Protein AF-A0A7C1I565-F1 (afdb_monomer_lite)

Radius of gyration: 30.83 Å; chains: 1; bounding box: 63×44×96 Å

Structure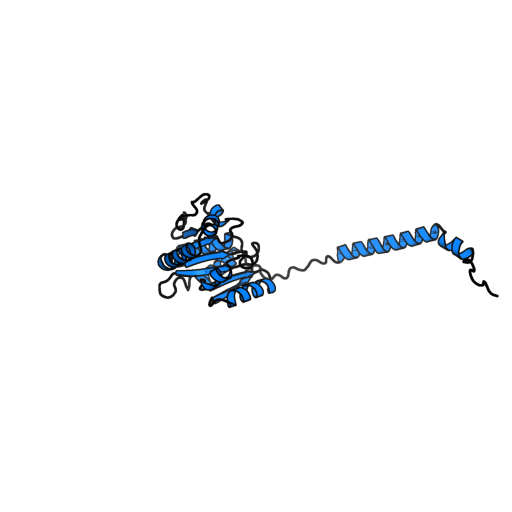 (mmCIF, N/CA/C/O backbone):
data_AF-A0A7C1I565-F1
#
_entry.id   AF-A0A7C1I565-F1
#
loop_
_atom_site.group_PDB
_atom_site.id
_atom_site.type_symbol
_atom_site.label_atom_id
_atom_site.label_alt_id
_atom_site.label_comp_id
_atom_site.label_asym_id
_atom_site.label_entity_id
_atom_site.label_seq_id
_atom_site.pdbx_PDB_ins_code
_atom_site.Cartn_x
_atom_site.Cartn_y
_atom_site.Cartn_z
_atom_site.occupancy
_atom_site.B_iso_or_equiv
_atom_site.auth_seq_id
_atom_site.auth_comp_id
_atom_site.auth_asym_id
_atom_site.auth_atom_id
_atom_site.pdbx_PDB_model_num
ATOM 1 N N . MET A 1 1 ? 41.979 27.233 -78.074 1.00 33.56 1 MET A N 1
ATOM 2 C CA . MET A 1 1 ? 42.779 26.702 -76.951 1.00 33.56 1 MET A CA 1
ATOM 3 C C . MET A 1 1 ? 41.909 25.757 -76.134 1.00 33.56 1 MET A C 1
ATOM 5 O O . MET A 1 1 ? 40.917 26.195 -75.577 1.00 33.56 1 MET A O 1
ATOM 9 N N . ASN A 1 2 ? 42.302 24.482 -76.153 1.00 34.72 2 ASN A N 1
ATOM 10 C CA . ASN A 1 2 ? 42.113 23.414 -75.162 1.00 34.72 2 ASN A CA 1
ATOM 11 C C . ASN A 1 2 ? 40.690 23.018 -74.724 1.00 34.72 2 ASN A C 1
ATOM 13 O O . ASN A 1 2 ? 40.220 23.422 -73.668 1.00 34.72 2 ASN A O 1
ATOM 17 N N . ALA A 1 3 ? 40.100 22.073 -75.461 1.00 38.59 3 ALA A N 1
ATOM 18 C CA . ALA A 1 3 ? 39.264 21.028 -74.875 1.00 38.59 3 ALA A CA 1
ATOM 19 C C . ALA A 1 3 ? 40.102 19.743 -74.846 1.00 38.59 3 ALA A C 1
ATOM 21 O O . ALA A 1 3 ? 40.386 19.160 -75.890 1.00 38.59 3 ALA A O 1
ATOM 22 N N . ALA A 1 4 ? 40.563 19.343 -73.664 1.00 47.06 4 ALA A N 1
ATOM 23 C CA . ALA A 1 4 ? 41.275 18.089 -73.470 1.00 47.06 4 ALA A CA 1
ATOM 24 C C . ALA A 1 4 ? 40.737 17.387 -72.221 1.00 47.06 4 ALA A C 1
ATOM 26 O O . ALA A 1 4 ? 40.516 18.028 -71.197 1.00 47.06 4 ALA A O 1
ATOM 27 N N . PHE A 1 5 ? 40.612 16.065 -72.350 1.00 46.41 5 PHE A N 1
ATOM 28 C CA . PHE A 1 5 ? 40.347 15.056 -71.319 1.00 46.41 5 PHE A CA 1
ATOM 29 C C . PHE A 1 5 ? 38.885 14.754 -70.963 1.00 46.41 5 PHE A C 1
ATOM 31 O O . PHE A 1 5 ? 38.438 14.932 -69.838 1.00 46.41 5 PHE A O 1
ATOM 38 N N . ALA A 1 6 ? 38.200 14.106 -71.906 1.00 47.31 6 ALA A N 1
ATOM 39 C CA . ALA A 1 6 ? 37.310 12.991 -71.585 1.00 47.31 6 ALA A CA 1
ATOM 40 C C . ALA A 1 6 ? 37.819 11.753 -72.343 1.00 47.31 6 ALA A C 1
ATOM 42 O O . ALA A 1 6 ? 37.318 11.405 -73.409 1.00 47.31 6 ALA A O 1
ATOM 43 N N . GLN A 1 7 ? 38.898 11.141 -71.845 1.00 51.19 7 GLN A N 1
ATOM 44 C CA . GLN A 1 7 ? 39.304 9.821 -72.324 1.00 51.19 7 GLN A CA 1
ATOM 45 C C . GLN A 1 7 ? 38.337 8.803 -71.716 1.00 51.19 7 GLN A C 1
ATOM 47 O O . GLN A 1 7 ? 38.300 8.624 -70.500 1.00 51.19 7 GLN A O 1
ATOM 52 N N . GLY A 1 8 ? 37.504 8.206 -72.571 1.00 60.78 8 GLY A N 1
ATOM 53 C CA . GLY A 1 8 ? 36.620 7.108 -72.203 1.00 60.78 8 GLY A CA 1
ATOM 54 C C . GLY A 1 8 ? 37.418 5.949 -71.610 1.00 60.78 8 GLY A C 1
ATOM 55 O O . GLY A 1 8 ? 38.549 5.686 -72.021 1.00 60.78 8 GLY A O 1
ATOM 56 N N . LEU A 1 9 ? 36.832 5.288 -70.611 1.00 61.97 9 LEU A N 1
ATOM 57 C CA . LEU A 1 9 ? 37.422 4.113 -69.978 1.00 61.97 9 LEU A CA 1
ATOM 58 C C . LEU A 1 9 ? 37.798 3.069 -71.049 1.00 61.97 9 LEU A C 1
ATOM 60 O O . LEU A 1 9 ? 37.021 2.864 -71.985 1.00 61.97 9 LEU A O 1
ATOM 64 N N . PRO A 1 10 ? 38.960 2.403 -70.925 1.00 69.56 10 PRO A N 1
ATOM 65 C CA . PRO A 1 10 ? 39.395 1.395 -71.886 1.00 69.56 10 PRO A CA 1
ATOM 66 C C . PRO A 1 10 ? 38.345 0.293 -72.078 1.00 69.56 10 PRO A C 1
ATOM 68 O O . PRO A 1 10 ? 37.733 -0.150 -71.108 1.00 69.56 10 PRO A O 1
ATOM 71 N N . GLU A 1 11 ? 38.168 -0.211 -73.302 1.00 60.81 11 GLU A N 1
ATOM 72 C CA . GLU A 1 11 ? 37.148 -1.229 -73.614 1.00 60.81 11 GLU A CA 1
ATOM 73 C C . GLU A 1 11 ? 37.272 -2.508 -72.767 1.00 60.81 11 GLU A C 1
ATOM 75 O O . GLU A 1 11 ? 36.262 -3.119 -72.409 1.00 60.81 11 GLU A O 1
ATOM 80 N N . TRP A 1 12 ? 38.492 -2.865 -72.348 1.00 64.69 12 TRP A N 1
ATOM 81 C CA . TRP A 1 12 ? 38.730 -3.986 -71.433 1.00 64.69 12 TRP A CA 1
ATOM 82 C C . TRP A 1 12 ? 38.080 -3.782 -70.055 1.00 64.69 12 TRP A C 1
ATOM 84 O O . TRP A 1 12 ? 37.690 -4.753 -69.412 1.00 64.69 12 TRP A O 1
ATOM 94 N N . PHE A 1 13 ? 37.918 -2.532 -69.611 1.00 65.44 13 PHE A N 1
ATOM 95 C CA . PHE A 1 13 ? 37.302 -2.187 -68.332 1.00 65.44 13 PHE A CA 1
ATOM 96 C C . PHE A 1 13 ? 35.781 -2.387 -68.371 1.00 65.44 13 PHE A C 1
ATOM 98 O O . PHE A 1 13 ? 35.203 -2.933 -67.433 1.00 65.44 13 PHE A O 1
ATOM 105 N N . ASN A 1 14 ? 35.136 -2.034 -69.489 1.00 61.34 14 ASN A N 1
ATOM 106 C CA . ASN A 1 14 ? 33.716 -2.321 -69.707 1.00 61.34 14 ASN A CA 1
ATOM 107 C C . ASN A 1 14 ? 33.463 -3.832 -69.834 1.00 61.34 14 ASN A C 1
ATOM 109 O O . ASN A 1 14 ? 32.531 -4.346 -69.222 1.00 61.34 14 ASN A O 1
ATOM 113 N N . ALA A 1 15 ? 34.320 -4.566 -70.550 1.00 62.66 15 ALA A N 1
ATOM 114 C CA . ALA A 1 15 ? 34.206 -6.023 -70.658 1.00 62.66 15 ALA A CA 1
ATOM 115 C C . ALA A 1 15 ? 34.342 -6.732 -69.296 1.00 62.66 15 ALA A C 1
ATOM 117 O O . ALA A 1 15 ? 33.676 -7.736 -69.048 1.00 62.66 15 ALA A O 1
ATOM 118 N N . LEU A 1 16 ? 35.165 -6.187 -68.394 1.00 61.47 16 LEU A N 1
ATOM 119 C CA . LEU A 1 16 ? 35.286 -6.676 -67.025 1.00 61.47 16 LEU A CA 1
ATOM 120 C C . LEU A 1 16 ? 34.011 -6.363 -66.218 1.00 61.47 16 LEU A C 1
ATOM 122 O O . LEU A 1 16 ? 33.397 -7.267 -65.662 1.00 61.47 16 LEU A O 1
ATOM 126 N N . MET A 1 17 ? 33.554 -5.107 -66.218 1.00 62.25 17 MET A N 1
ATOM 127 C CA . MET A 1 17 ? 32.389 -4.659 -65.439 1.00 62.25 17 MET A CA 1
ATOM 128 C C . MET A 1 17 ? 31.069 -5.322 -65.856 1.00 62.25 17 MET A C 1
ATOM 130 O O . MET A 1 17 ? 30.218 -5.532 -65.000 1.00 62.25 17 MET A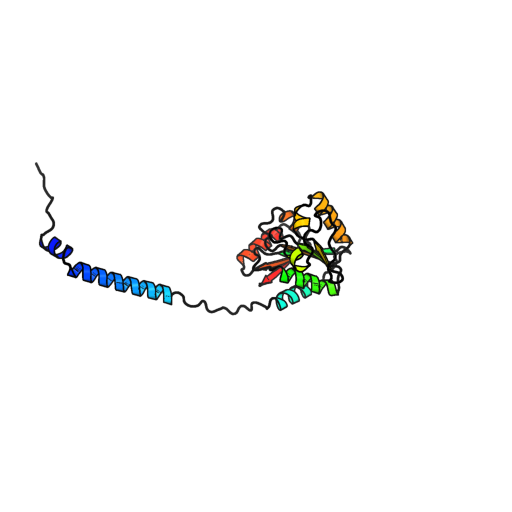 O 1
ATOM 134 N N . TYR A 1 18 ? 30.908 -5.693 -67.131 1.00 62.25 18 TYR A N 1
ATOM 135 C CA . TYR A 1 18 ? 29.709 -6.372 -67.643 1.00 62.25 18 TYR A CA 1
ATOM 136 C C . TYR A 1 18 ? 29.854 -7.897 -67.753 1.00 62.25 18 TYR A C 1
ATOM 138 O O . TYR A 1 18 ? 28.985 -8.558 -68.322 1.00 62.25 18 TYR A O 1
ATOM 146 N N . SER A 1 19 ? 30.923 -8.482 -67.201 1.00 69.06 19 SER A N 1
ATOM 147 C CA . SER A 1 19 ? 31.099 -9.933 -67.201 1.00 69.06 19 SER A CA 1
ATOM 148 C C . SER A 1 19 ? 30.087 -10.600 -66.257 1.00 69.06 19 SER A C 1
ATOM 150 O O . SER A 1 19 ? 30.117 -10.345 -65.047 1.00 69.06 19 SER A O 1
ATOM 152 N N . PRO A 1 20 ? 29.227 -11.515 -66.750 1.00 67.25 20 PRO A N 1
ATOM 153 C CA . PRO A 1 20 ? 28.281 -12.256 -65.910 1.00 67.25 20 PRO A CA 1
ATOM 154 C C . PRO A 1 20 ? 28.967 -13.014 -64.764 1.00 67.25 20 PRO A C 1
ATOM 156 O O . PRO A 1 20 ? 28.391 -13.189 -63.692 1.00 67.25 20 PRO A O 1
ATOM 159 N N . TRP A 1 21 ? 30.227 -13.410 -64.966 1.00 67.94 21 TRP A N 1
ATOM 160 C CA . TRP A 1 21 ? 31.050 -14.098 -63.974 1.00 67.94 21 TRP A CA 1
ATOM 161 C C . TRP A 1 21 ? 31.452 -13.201 -62.802 1.00 67.94 21 TRP A C 1
ATOM 163 O O . TRP A 1 21 ? 31.534 -13.683 -61.674 1.00 67.94 21 TRP A O 1
ATOM 173 N N . LEU A 1 22 ? 31.648 -11.900 -63.035 1.00 68.25 22 LEU A N 1
ATOM 174 C CA . LEU A 1 22 ? 31.951 -10.941 -61.972 1.00 68.25 22 LEU A CA 1
ATOM 175 C C . LEU A 1 22 ? 30.729 -10.669 -61.098 1.00 68.25 22 LEU A C 1
ATOM 177 O O . LEU A 1 22 ? 30.852 -10.649 -59.876 1.00 68.25 22 LEU A O 1
ATOM 181 N N . TYR A 1 23 ? 29.542 -10.562 -61.698 1.00 69.56 23 TYR A N 1
ATOM 182 C CA . TYR A 1 23 ? 28.296 -10.458 -60.938 1.00 69.56 23 TYR A CA 1
ATOM 183 C C . TYR A 1 23 ? 27.973 -11.743 -60.173 1.00 69.56 23 TYR A C 1
ATOM 185 O O . TYR A 1 23 ? 27.567 -11.665 -59.016 1.00 69.56 23 TYR A O 1
ATOM 193 N N . ALA A 1 24 ? 28.210 -12.920 -60.762 1.00 70.75 24 ALA A N 1
ATOM 194 C CA . ALA A 1 24 ? 28.042 -14.198 -60.072 1.00 70.75 24 ALA A CA 1
ATOM 195 C C . ALA A 1 24 ? 29.013 -14.344 -58.886 1.00 70.75 24 ALA A C 1
ATOM 197 O O . ALA A 1 24 ? 28.604 -14.755 -57.799 1.00 70.75 24 ALA A O 1
ATOM 198 N N . ALA A 1 25 ? 30.277 -13.946 -59.059 1.00 72.62 25 ALA A N 1
ATOM 199 C CA . ALA A 1 25 ? 31.268 -13.944 -57.986 1.00 72.62 25 ALA A CA 1
ATOM 200 C C . ALA A 1 25 ? 30.917 -12.931 -56.884 1.00 72.62 25 ALA A C 1
ATOM 202 O O . ALA A 1 25 ? 30.945 -13.276 -55.703 1.00 72.62 25 ALA A O 1
ATOM 203 N N . ALA A 1 26 ? 30.520 -11.708 -57.246 1.00 73.69 26 ALA A N 1
ATOM 204 C CA . ALA A 1 26 ? 30.115 -10.677 -56.291 1.00 73.69 26 ALA A CA 1
ATOM 205 C C . ALA A 1 26 ? 28.848 -11.073 -55.513 1.00 73.69 26 ALA A C 1
ATOM 207 O O . ALA A 1 26 ? 28.799 -10.905 -54.294 1.00 73.69 26 ALA A O 1
ATOM 208 N N . ALA A 1 27 ? 27.855 -11.663 -56.186 1.00 73.56 27 ALA A N 1
ATOM 209 C CA . ALA A 1 27 ? 26.653 -12.195 -55.549 1.00 73.56 27 ALA A CA 1
ATOM 210 C C . ALA A 1 27 ? 26.978 -13.368 -54.610 1.00 73.56 27 ALA A C 1
ATOM 212 O O . ALA A 1 27 ? 26.439 -13.435 -53.506 1.00 73.56 27 ALA A O 1
ATOM 213 N N . GLY A 1 28 ? 27.901 -14.251 -55.005 1.00 76.62 28 GLY A N 1
ATOM 214 C CA . GLY A 1 28 ? 28.388 -15.346 -54.166 1.00 76.62 28 GLY A CA 1
ATOM 215 C C . GLY A 1 28 ? 29.086 -14.851 -52.898 1.00 76.62 28 GLY A C 1
ATOM 216 O O . GLY A 1 28 ? 28.761 -15.301 -51.800 1.00 76.62 28 GLY A O 1
ATOM 217 N N . VAL A 1 29 ? 29.987 -13.870 -53.019 1.00 79.38 29 VAL A N 1
ATOM 218 C CA . VAL A 1 29 ? 30.668 -13.252 -51.867 1.00 79.38 29 VAL A CA 1
ATOM 219 C C . VAL A 1 29 ? 29.662 -12.556 -50.950 1.00 79.38 29 VAL A C 1
ATOM 221 O O . VAL A 1 29 ? 29.714 -12.742 -49.734 1.00 79.38 29 VAL A O 1
ATOM 224 N N . PHE A 1 30 ? 28.708 -11.810 -51.513 1.00 77.38 30 PHE A N 1
ATOM 225 C CA . PHE A 1 30 ? 27.658 -11.158 -50.732 1.00 77.38 30 PHE A CA 1
ATOM 226 C C . PHE A 1 30 ? 26.805 -12.175 -49.967 1.00 77.38 30 PHE A C 1
ATOM 228 O O . PHE A 1 30 ? 26.546 -11.985 -48.781 1.00 77.38 30 PHE A O 1
ATOM 235 N N . PHE A 1 31 ? 26.426 -13.287 -50.604 1.00 79.31 31 PHE A N 1
ATOM 236 C CA . PHE A 1 31 ? 25.648 -14.346 -49.965 1.00 79.31 31 PHE A CA 1
ATOM 237 C C . PHE A 1 31 ? 26.413 -15.002 -48.809 1.00 79.31 31 PHE A C 1
ATOM 239 O O . PHE A 1 31 ? 25.850 -15.190 -47.733 1.00 79.31 31 PHE A O 1
ATOM 246 N N . VAL A 1 32 ? 27.710 -15.277 -48.978 1.00 83.00 32 VAL A N 1
ATOM 247 C CA . VAL A 1 32 ? 28.552 -15.838 -47.908 1.00 83.00 32 VAL A CA 1
ATOM 248 C C . VAL A 1 32 ? 28.685 -14.862 -46.739 1.00 83.00 32 VAL A C 1
ATOM 250 O O . VAL A 1 32 ? 28.502 -15.263 -45.591 1.00 83.00 32 VAL A O 1
ATOM 253 N N . VAL A 1 33 ? 28.936 -13.575 -46.996 1.00 81.38 33 VAL A N 1
ATOM 254 C CA . VAL A 1 33 ? 29.023 -12.554 -45.936 1.00 81.38 33 VAL A CA 1
ATOM 255 C C . VAL A 1 33 ? 27.679 -12.382 -45.226 1.00 81.38 33 VAL A C 1
ATOM 257 O O . VAL A 1 33 ? 27.645 -12.285 -44.000 1.00 81.38 33 VAL A O 1
ATOM 260 N N . PHE A 1 34 ? 26.568 -12.405 -45.962 1.00 81.19 34 PHE A N 1
ATOM 261 C CA . PHE A 1 34 ? 25.223 -12.292 -45.405 1.00 81.19 34 PHE A CA 1
ATOM 262 C C . PHE A 1 34 ? 24.857 -13.498 -44.528 1.00 81.19 34 PHE A C 1
ATOM 264 O O . PHE A 1 34 ? 24.376 -13.321 -43.409 1.00 81.19 34 PHE A O 1
ATOM 271 N N . VAL A 1 35 ? 25.152 -14.722 -44.979 1.00 83.50 35 VAL A N 1
ATOM 272 C CA . VAL A 1 35 ? 24.929 -15.953 -44.202 1.00 83.50 35 VAL A CA 1
ATOM 273 C C . VAL A 1 35 ? 25.838 -16.002 -42.973 1.00 83.50 35 VAL A C 1
ATOM 275 O O . VAL A 1 35 ? 25.362 -16.314 -41.883 1.00 83.50 35 VAL A O 1
ATOM 278 N N . CYS A 1 36 ? 27.113 -15.624 -43.095 1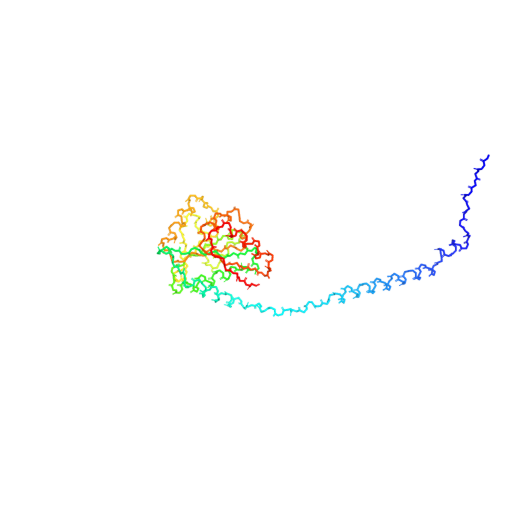.00 80.56 36 CYS A N 1
ATOM 279 C CA . CYS A 1 36 ? 28.030 -15.525 -41.957 1.00 80.56 36 CYS A CA 1
ATOM 280 C C . CYS A 1 36 ? 27.602 -14.435 -40.962 1.00 80.56 36 CYS A C 1
ATOM 282 O O . CYS A 1 36 ? 27.689 -14.646 -39.755 1.00 80.56 36 CYS A O 1
ATOM 284 N N . GLY A 1 37 ? 27.087 -13.299 -41.440 1.00 79.94 37 GLY A N 1
ATOM 285 C CA . GLY A 1 37 ? 26.532 -12.231 -40.606 1.00 79.94 37 GLY A CA 1
ATOM 286 C C . GLY A 1 37 ? 25.268 -12.666 -39.861 1.00 79.94 37 GLY A C 1
ATOM 287 O O . GLY A 1 37 ? 25.142 -12.422 -38.662 1.00 79.94 37 GLY A O 1
ATOM 288 N N . LEU A 1 38 ? 24.362 -13.387 -40.529 1.00 79.31 38 LEU A N 1
ATOM 289 C CA . LEU A 1 38 ? 23.183 -13.988 -39.900 1.00 79.31 38 LEU A CA 1
ATOM 290 C C . LEU A 1 38 ? 23.566 -15.063 -38.880 1.00 79.31 38 LEU A C 1
ATOM 292 O O . LEU A 1 38 ? 23.026 -15.074 -37.775 1.00 79.31 38 LEU A O 1
ATOM 296 N N . ALA A 1 39 ? 24.531 -15.925 -39.201 1.00 77.06 39 ALA A N 1
ATOM 297 C CA . ALA A 1 39 ? 25.063 -16.907 -38.265 1.00 77.06 39 ALA A CA 1
ATOM 298 C C . ALA A 1 39 ? 25.715 -16.222 -37.053 1.00 77.06 39 ALA A C 1
ATOM 300 O O . ALA A 1 39 ? 25.464 -16.624 -35.921 1.00 77.06 39 ALA A O 1
ATOM 301 N N . ALA A 1 40 ? 26.466 -15.136 -37.251 1.00 73.06 40 ALA A N 1
ATOM 302 C CA . ALA A 1 40 ? 27.046 -14.345 -36.168 1.00 73.06 40 ALA A CA 1
ATOM 303 C C . ALA A 1 40 ? 25.981 -13.626 -35.319 1.00 73.06 40 ALA A C 1
ATOM 305 O O . ALA A 1 40 ? 26.143 -13.536 -34.106 1.00 73.06 40 ALA A O 1
ATOM 306 N N . LEU A 1 41 ? 24.864 -13.177 -35.901 1.00 71.12 41 LEU A N 1
ATOM 307 C CA . LEU A 1 41 ? 23.723 -12.620 -35.159 1.00 71.12 41 LEU A CA 1
ATOM 308 C C . LEU A 1 41 ? 22.963 -13.694 -34.363 1.00 71.12 41 LEU A C 1
ATOM 310 O O . LEU A 1 41 ? 22.509 -13.436 -33.246 1.00 71.12 41 LEU A O 1
ATOM 314 N N . LEU A 1 42 ? 22.856 -14.910 -34.902 1.00 66.44 42 LEU A N 1
ATOM 315 C CA . LEU A 1 42 ? 22.219 -16.047 -34.235 1.00 66.44 42 LEU A CA 1
ATOM 316 C C . LEU A 1 42 ? 23.106 -16.646 -33.130 1.00 66.44 42 LEU A C 1
ATOM 318 O O . LEU A 1 42 ? 22.594 -16.993 -32.069 1.00 66.44 42 LEU A O 1
ATOM 322 N N . VAL A 1 43 ? 24.426 -16.696 -33.324 1.00 64.69 43 VAL A N 1
ATOM 323 C CA . VAL A 1 43 ? 25.413 -17.164 -32.329 1.00 64.69 43 VAL A CA 1
ATOM 324 C C . VAL A 1 43 ? 25.755 -16.064 -31.310 1.00 64.69 43 VAL A C 1
ATOM 326 O O . VAL A 1 43 ? 26.019 -16.353 -30.143 1.00 64.69 43 VAL A O 1
ATOM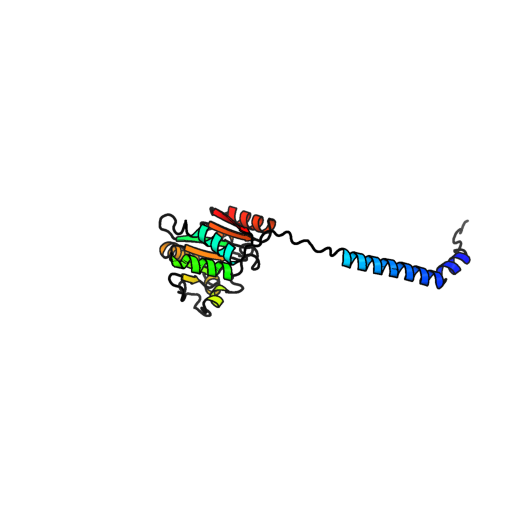 329 N N . GLY A 1 44 ? 25.675 -14.792 -31.711 1.00 51.94 44 GLY A N 1
ATOM 330 C CA . GLY A 1 44 ? 25.817 -13.602 -30.864 1.00 51.94 44 GLY A CA 1
ATOM 331 C C . GLY A 1 44 ? 24.679 -13.428 -29.857 1.00 51.94 44 GLY A C 1
ATOM 332 O O . GLY A 1 44 ? 24.851 -12.754 -28.841 1.00 51.94 44 GLY A O 1
ATOM 333 N N . ARG A 1 45 ? 23.564 -14.151 -30.033 1.00 50.50 45 ARG A N 1
ATOM 334 C CA . ARG A 1 45 ? 22.639 -14.494 -28.943 1.00 50.50 45 ARG A CA 1
ATOM 335 C C . ARG A 1 45 ? 23.261 -15.564 -28.041 1.00 50.50 45 ARG A C 1
ATOM 337 O O . ARG A 1 45 ? 22.657 -16.599 -27.760 1.00 50.50 45 ARG A O 1
ATOM 344 N N . LYS A 1 46 ? 24.469 -15.301 -27.530 1.00 44.44 46 LYS A N 1
ATOM 345 C CA . LYS A 1 46 ? 24.972 -16.005 -26.356 1.00 44.44 46 LYS A CA 1
ATOM 346 C C . LYS A 1 46 ? 23.936 -15.800 -25.264 1.00 44.44 46 LYS A C 1
ATOM 348 O O . LYS A 1 46 ? 23.648 -14.668 -24.871 1.00 44.44 46 LYS A O 1
ATOM 353 N N . LYS A 1 47 ? 23.349 -16.915 -24.825 1.00 49.72 47 LYS A N 1
ATOM 354 C CA . LYS A 1 47 ? 22.555 -17.012 -23.605 1.00 49.72 47 LYS A CA 1
ATOM 355 C C . LYS A 1 47 ? 23.261 -16.167 -22.553 1.00 49.72 47 LYS A C 1
ATOM 357 O O . LYS A 1 47 ? 24.379 -16.497 -22.162 1.00 49.72 47 LYS A O 1
ATOM 362 N N . LYS A 1 48 ? 22.621 -15.076 -22.121 1.00 42.19 48 LYS A N 1
ATOM 363 C CA . LYS A 1 48 ? 22.941 -14.494 -20.824 1.00 42.19 48 LYS A CA 1
ATOM 364 C C . LYS A 1 48 ? 22.799 -15.655 -19.855 1.00 42.19 48 LYS A C 1
ATOM 366 O O . LYS A 1 48 ? 21.694 -16.157 -19.654 1.00 42.19 48 LYS A O 1
ATOM 371 N N . THR A 1 49 ? 23.926 -16.147 -19.362 1.00 40.22 49 THR A N 1
ATOM 372 C CA . THR A 1 49 ? 23.971 -17.007 -18.193 1.00 40.22 49 THR A CA 1
ATOM 373 C C . THR A 1 49 ? 23.076 -16.326 -17.167 1.00 40.22 49 THR A C 1
ATOM 375 O O . THR A 1 49 ? 23.284 -15.133 -16.910 1.00 40.22 49 THR A O 1
ATOM 378 N N . PRO A 1 50 ? 22.034 -16.990 -16.645 1.00 36.59 50 PRO A N 1
ATOM 379 C CA . PRO A 1 50 ? 21.301 -16.409 -15.547 1.00 36.59 50 PRO A CA 1
ATOM 380 C C . PRO A 1 50 ? 22.319 -16.320 -14.418 1.00 36.59 50 PRO A C 1
ATOM 382 O O . PRO A 1 50 ? 22.752 -17.330 -13.865 1.00 36.59 50 PRO A O 1
ATOM 385 N N . VAL A 1 51 ? 22.766 -15.100 -14.123 1.00 36.31 51 VAL A N 1
ATOM 386 C CA . VAL A 1 51 ? 23.284 -14.802 -12.800 1.00 36.31 51 VAL A CA 1
ATOM 387 C C . VAL A 1 51 ? 22.125 -15.174 -11.895 1.00 36.31 51 VAL A C 1
ATOM 389 O O . VAL A 1 51 ? 21.097 -14.499 -11.896 1.00 36.31 51 VAL A O 1
ATOM 392 N N . SER A 1 52 ? 22.259 -16.307 -11.214 1.00 38.12 52 SER A N 1
ATOM 393 C CA . SER A 1 52 ? 21.408 -16.698 -10.102 1.00 38.12 52 SER A CA 1
ATOM 394 C C . SER A 1 52 ? 21.643 -15.694 -8.972 1.00 38.12 52 SER A C 1
ATOM 396 O O . SER A 1 52 ? 22.256 -16.001 -7.956 1.00 38.12 52 SER A O 1
ATOM 398 N N . ALA A 1 53 ? 21.198 -14.455 -9.172 1.00 39.72 53 ALA A N 1
ATOM 399 C CA . ALA A 1 53 ? 20.713 -13.641 -8.086 1.00 39.72 53 ALA A CA 1
ATOM 400 C C . ALA A 1 53 ? 19.414 -14.325 -7.680 1.00 39.72 53 ALA A C 1
ATOM 402 O O . ALA A 1 53 ? 18.513 -14.459 -8.506 1.00 39.72 53 ALA A O 1
ATOM 403 N N . SER A 1 54 ? 19.369 -14.853 -6.462 1.00 38.91 54 SER A N 1
ATOM 404 C CA . SER A 1 54 ? 18.177 -15.461 -5.892 1.00 38.91 54 SER A CA 1
ATOM 405 C C . SER A 1 54 ? 17.012 -14.474 -6.008 1.00 38.91 54 SER A C 1
ATOM 407 O O . SER A 1 54 ? 16.881 -13.562 -5.192 1.00 38.91 54 SER A O 1
ATOM 409 N N . ALA A 1 55 ? 16.191 -14.626 -7.045 1.00 47.22 55 ALA A N 1
ATOM 410 C CA . ALA A 1 55 ? 14.841 -14.105 -7.042 1.00 47.22 55 ALA A CA 1
ATOM 411 C C . ALA A 1 55 ? 14.144 -14.895 -5.934 1.00 47.22 55 ALA A C 1
ATOM 413 O O . ALA A 1 55 ? 13.803 -16.062 -6.131 1.00 47.22 55 ALA A O 1
ATOM 414 N N . GLY A 1 56 ? 14.079 -14.316 -4.732 1.00 55.59 56 GLY A N 1
ATOM 415 C CA . GLY A 1 56 ? 13.319 -14.902 -3.637 1.00 55.59 56 GLY A CA 1
ATOM 416 C C . GLY A 1 56 ? 11.916 -15.208 -4.146 1.00 55.59 56 GLY A C 1
ATOM 417 O O . GLY A 1 56 ? 11.360 -14.455 -4.952 1.00 55.59 56 GLY A O 1
ATOM 418 N N . SER A 1 57 ? 11.346 -16.336 -3.733 1.00 68.31 57 SER A N 1
ATOM 419 C CA . SER A 1 57 ? 9.956 -16.627 -4.066 1.00 68.31 57 SER A CA 1
ATOM 420 C C . SER A 1 57 ? 9.089 -15.451 -3.607 1.00 68.31 57 SER A C 1
ATOM 422 O O . SER A 1 57 ? 9.374 -14.822 -2.588 1.00 68.31 57 SER A O 1
ATOM 424 N N . LYS A 1 58 ? 7.987 -15.146 -4.304 1.00 70.19 58 LYS A N 1
ATOM 425 C CA . LYS A 1 58 ? 7.042 -14.103 -3.848 1.00 70.19 58 LYS A CA 1
ATOM 426 C C . LYS A 1 58 ? 6.592 -14.331 -2.396 1.00 70.19 58 LYS A C 1
ATOM 428 O O . LYS A 1 58 ? 6.280 -13.373 -1.695 1.00 70.19 58 LYS A O 1
ATOM 433 N N . ALA A 1 59 ? 6.577 -15.587 -1.942 1.00 73.00 59 ALA A N 1
ATOM 434 C CA . ALA A 1 59 ? 6.305 -15.951 -0.555 1.00 73.00 59 ALA A CA 1
ATOM 435 C C . ALA A 1 59 ? 7.383 -15.451 0.426 1.00 73.00 59 ALA A C 1
ATOM 437 O O . ALA A 1 59 ? 7.035 -15.008 1.524 1.00 73.00 59 ALA A O 1
ATOM 438 N N . ASP A 1 60 ? 8.653 -15.473 0.016 1.00 79.88 60 ASP A N 1
ATOM 439 C CA . ASP A 1 60 ? 9.796 -15.001 0.804 1.00 79.88 60 ASP A CA 1
ATOM 440 C C . ASP A 1 60 ? 9.734 -13.480 0.952 1.00 79.88 60 ASP A C 1
ATOM 442 O O . ASP A 1 60 ? 9.807 -12.969 2.066 1.00 79.88 60 ASP A O 1
ATOM 446 N N . VAL A 1 61 ? 9.451 -12.767 -0.147 1.00 83.94 61 VAL A N 1
ATOM 447 C CA . VAL A 1 61 ? 9.274 -11.304 -0.157 1.00 83.94 61 VAL A CA 1
ATOM 448 C C . VAL A 1 61 ? 8.138 -10.871 0.773 1.00 83.94 61 VAL A C 1
ATOM 450 O O . VAL A 1 61 ? 8.285 -9.934 1.555 1.00 83.94 61 VAL A O 1
ATOM 453 N N . VAL A 1 62 ? 6.995 -11.565 0.728 1.00 86.38 62 VAL A N 1
ATOM 454 C CA . VAL A 1 62 ? 5.869 -11.286 1.634 1.00 86.38 62 VAL A CA 1
ATOM 455 C C . VAL A 1 62 ? 6.271 -11.539 3.088 1.00 86.38 62 VAL A C 1
ATOM 457 O O . VAL A 1 62 ? 5.917 -10.745 3.957 1.00 86.38 62 VAL A O 1
ATOM 460 N N . SER A 1 63 ? 7.001 -12.622 3.369 1.00 85.69 63 SER A N 1
ATOM 461 C CA . SER A 1 63 ? 7.450 -12.948 4.726 1.00 85.69 63 SER A CA 1
ATOM 462 C C . SER A 1 63 ? 8.416 -11.905 5.275 1.00 85.69 63 SER A C 1
ATOM 464 O O . SER A 1 63 ? 8.222 -11.427 6.389 1.00 85.69 63 SER A O 1
ATOM 466 N N . GLU A 1 64 ? 9.418 -11.518 4.489 1.00 86.75 64 GLU A N 1
ATOM 467 C CA . GLU A 1 64 ? 10.398 -10.498 4.855 1.00 86.75 64 GLU A CA 1
ATOM 468 C C . GLU A 1 64 ? 9.718 -9.149 5.110 1.00 86.75 64 GLU A C 1
ATOM 470 O O . GLU A 1 64 ? 9.950 -8.512 6.139 1.00 86.75 64 GLU A O 1
ATOM 475 N N . CYS A 1 65 ? 8.795 -8.757 4.227 1.00 86.25 65 CYS A N 1
ATOM 476 C CA . CYS A 1 65 ? 8.005 -7.544 4.386 1.00 86.25 65 CYS A CA 1
ATOM 477 C C . CYS A 1 65 ? 7.171 -7.591 5.677 1.00 86.25 65 CYS A C 1
ATOM 479 O O . CYS A 1 65 ? 7.220 -6.661 6.473 1.00 86.25 65 CYS A O 1
ATOM 481 N N . CYS A 1 66 ? 6.476 -8.697 5.961 1.00 86.31 66 CYS A N 1
ATOM 482 C CA . CYS A 1 66 ? 5.716 -8.833 7.206 1.00 86.31 66 CYS A CA 1
ATOM 483 C C . CYS A 1 66 ? 6.616 -8.727 8.442 1.00 86.31 66 CYS A C 1
ATOM 485 O O . CYS A 1 66 ? 6.288 -7.983 9.357 1.00 86.31 66 CYS A O 1
ATOM 487 N N . THR A 1 67 ? 7.768 -9.401 8.468 1.00 86.12 67 THR A N 1
ATOM 488 C CA . THR A 1 67 ? 8.709 -9.323 9.598 1.00 86.12 67 THR A CA 1
ATOM 489 C C . THR A 1 67 ? 9.186 -7.892 9.845 1.00 86.12 67 THR A C 1
ATOM 491 O O . THR A 1 67 ? 9.242 -7.453 10.993 1.00 86.12 67 THR A O 1
ATOM 494 N N . LEU A 1 68 ? 9.480 -7.139 8.780 1.00 84.94 68 LEU A N 1
ATOM 495 C CA . LEU A 1 68 ? 9.876 -5.734 8.888 1.00 84.94 68 LEU A CA 1
ATOM 496 C C . LEU A 1 68 ? 8.754 -4.841 9.430 1.00 84.94 68 LEU A C 1
ATOM 498 O O . LEU A 1 68 ? 9.025 -3.922 10.203 1.00 84.94 68 LEU A O 1
ATOM 502 N N . LEU A 1 69 ? 7.508 -5.090 9.020 1.00 86.06 69 LEU A N 1
ATOM 503 C CA . LEU A 1 69 ? 6.375 -4.215 9.325 1.00 86.06 69 LEU A CA 1
ATOM 504 C C . LEU A 1 69 ? 5.693 -4.551 10.665 1.00 86.06 69 LEU A C 1
ATOM 506 O O . LEU A 1 69 ? 5.279 -3.634 11.376 1.00 86.06 69 LEU A O 1
ATOM 510 N N . SER A 1 70 ? 5.632 -5.827 11.061 1.00 79.56 70 SER A N 1
ATOM 511 C CA . SER A 1 70 ? 4.971 -6.286 12.298 1.00 79.56 70 SER A CA 1
ATOM 512 C C . SER A 1 70 ? 5.592 -5.705 13.567 1.00 79.56 70 SER A C 1
ATOM 514 O O . SER A 1 70 ? 4.888 -5.418 14.531 1.00 79.56 70 SER A O 1
ATOM 516 N N . GLY A 1 71 ? 6.909 -5.477 13.580 1.00 74.19 71 GLY A N 1
ATOM 517 C CA . GLY A 1 71 ? 7.598 -4.904 14.741 1.00 74.19 71 GLY A CA 1
ATOM 518 C C . GLY A 1 71 ? 7.240 -3.443 15.028 1.00 74.19 71 GLY A C 1
ATOM 519 O O . GLY A 1 71 ? 7.771 -2.864 15.974 1.00 74.19 71 GLY A O 1
ATOM 520 N N . GLN A 1 72 ? 6.411 -2.809 14.190 1.00 67.69 72 GLN A N 1
ATOM 521 C CA . GLN A 1 72 ? 6.224 -1.365 14.217 1.00 67.69 72 GLN A CA 1
ATOM 522 C C . GLN A 1 72 ? 4.788 -0.909 13.916 1.00 67.69 72 GLN A C 1
ATOM 524 O O . GLN A 1 72 ? 4.602 0.141 13.305 1.00 67.69 72 GLN A O 1
ATOM 529 N N . ALA A 1 73 ? 3.786 -1.685 14.336 1.00 73.25 73 ALA A N 1
ATOM 530 C CA . ALA A 1 73 ? 2.391 -1.466 13.958 1.00 73.25 73 ALA A CA 1
ATOM 531 C C . ALA A 1 73 ? 1.861 -0.056 14.286 1.00 73.25 73 ALA A C 1
ATOM 533 O O . ALA A 1 73 ? 1.311 0.577 13.403 1.00 73.25 73 ALA A O 1
ATOM 534 N N . LYS A 1 74 ? 2.089 0.490 15.489 1.00 82.44 74 LYS A N 1
ATOM 535 C CA . LYS A 1 74 ? 1.666 1.856 15.865 1.00 82.44 74 LYS A CA 1
ATOM 536 C C . LYS A 1 74 ? 2.848 2.758 16.210 1.00 82.44 74 LYS A C 1
ATOM 538 O O . LYS A 1 74 ? 3.840 2.299 16.774 1.00 82.44 74 LYS A O 1
ATOM 543 N N . ILE A 1 75 ? 2.716 4.056 15.931 1.00 81.06 75 ILE A N 1
ATOM 544 C CA . ILE A 1 75 ? 3.659 5.105 16.348 1.00 81.06 75 ILE A CA 1
ATOM 545 C C . ILE A 1 75 ? 2.899 6.073 17.253 1.00 81.06 75 ILE A C 1
ATOM 547 O O . ILE A 1 75 ? 1.931 6.691 16.824 1.00 81.06 75 ILE A O 1
ATOM 551 N N . ASN A 1 76 ? 3.310 6.189 18.520 1.00 83.69 76 ASN A N 1
ATOM 552 C CA . ASN A 1 76 ? 2.668 7.067 19.510 1.00 83.69 76 ASN A CA 1
ATOM 553 C C . ASN A 1 76 ? 1.138 6.869 19.614 1.00 83.69 76 ASN A C 1
ATOM 555 O O . ASN A 1 76 ? 0.381 7.828 19.735 1.00 83.69 76 ASN A O 1
ATOM 559 N N . GLY A 1 77 ? 0.674 5.617 19.521 1.00 83.25 77 GLY A N 1
ATOM 560 C CA . GLY A 1 77 ? -0.749 5.262 19.586 1.00 83.25 77 GLY A CA 1
ATOM 561 C C . GLY A 1 77 ? -1.540 5.474 18.288 1.00 83.25 77 GLY A C 1
ATOM 562 O O . GLY A 1 77 ? -2.685 5.033 18.217 1.00 83.25 77 GLY A O 1
ATOM 563 N N . GLN A 1 78 ? -0.939 6.075 17.259 1.00 90.25 78 GLN A N 1
ATOM 564 C CA . GLN A 1 78 ? -1.547 6.254 15.940 1.00 90.25 78 GLN A CA 1
ATOM 565 C C . GLN A 1 78 ? -1.140 5.142 14.976 1.00 90.25 78 GLN A C 1
ATOM 567 O O . GLN A 1 78 ? -0.060 4.554 15.111 1.00 90.25 78 GLN A O 1
ATOM 572 N N . ALA A 1 79 ? -2.001 4.885 13.990 1.00 91.56 79 ALA A N 1
ATOM 573 C CA . ALA A 1 79 ? -1.714 3.930 12.936 1.00 91.56 79 ALA A CA 1
ATOM 574 C C . ALA A 1 79 ? -0.434 4.316 12.202 1.00 91.56 79 ALA A C 1
ATOM 576 O O . ALA A 1 79 ? -0.219 5.496 11.890 1.00 91.56 79 ALA A O 1
ATOM 577 N N . ARG A 1 80 ? 0.381 3.317 11.874 1.00 92.94 80 ARG A N 1
ATOM 578 C CA . ARG A 1 80 ? 1.519 3.522 10.991 1.00 92.94 80 ARG A CA 1
ATOM 579 C C . ARG A 1 80 ? 1.083 3.415 9.535 1.00 92.94 80 ARG A C 1
ATOM 581 O O . ARG A 1 80 ? 0.534 2.394 9.121 1.00 92.94 80 ARG A O 1
ATOM 588 N N . ILE A 1 81 ? 1.373 4.449 8.753 1.00 94.62 81 ILE A N 1
ATOM 589 C CA . ILE A 1 81 ? 1.132 4.481 7.309 1.00 94.62 81 ILE A CA 1
ATOM 590 C C . ILE A 1 81 ? 2.379 3.975 6.585 1.00 94.62 81 ILE A C 1
ATOM 592 O O . ILE A 1 81 ? 3.461 4.558 6.691 1.00 94.62 81 ILE A O 1
ATOM 596 N N . ILE A 1 82 ? 2.228 2.875 5.853 1.00 95.19 82 ILE A N 1
ATOM 597 C CA . ILE A 1 82 ? 3.297 2.198 5.126 1.00 95.19 82 ILE A CA 1
ATOM 598 C C . ILE A 1 82 ? 2.979 2.187 3.634 1.00 95.19 82 ILE A C 1
ATOM 600 O O . ILE A 1 82 ? 1.937 1.699 3.202 1.00 95.19 82 ILE A O 1
ATOM 604 N N . LEU A 1 83 ? 3.919 2.669 2.834 1.00 95.88 83 LEU A N 1
ATOM 605 C CA . LEU A 1 83 ? 3.812 2.711 1.384 1.00 95.88 83 LEU A CA 1
ATOM 606 C C . LEU A 1 83 ? 4.535 1.525 0.747 1.00 95.88 83 LEU A C 1
ATOM 608 O O . LEU A 1 83 ? 5.754 1.403 0.849 1.00 95.88 83 LEU A O 1
ATOM 612 N N . LEU A 1 84 ? 3.794 0.671 0.048 1.00 96.81 84 LEU A N 1
ATOM 613 C CA . LEU A 1 84 ? 4.347 -0.361 -0.823 1.00 96.81 84 LEU A CA 1
ATOM 614 C C . LEU A 1 84 ? 4.506 0.255 -2.217 1.00 96.81 84 LEU A C 1
ATOM 616 O O . LEU A 1 84 ? 3.522 0.484 -2.922 1.00 96.81 84 LEU A O 1
ATOM 620 N N . ALA A 1 85 ? 5.743 0.583 -2.586 1.00 95.94 85 ALA A N 1
ATOM 621 C CA . ALA A 1 85 ? 6.056 1.392 -3.759 1.00 95.94 85 ALA A CA 1
ATOM 622 C C . ALA A 1 85 ? 6.796 0.597 -4.833 1.00 95.94 85 ALA A C 1
ATOM 624 O O . ALA A 1 85 ? 7.787 -0.074 -4.548 1.00 95.94 85 ALA A O 1
ATOM 625 N N . ALA A 1 86 ? 6.393 0.778 -6.087 1.00 95.62 86 ALA A N 1
ATOM 626 C CA . ALA A 1 86 ? 7.186 0.393 -7.249 1.00 95.62 86 ALA A CA 1
ATOM 627 C C . ALA A 1 86 ? 7.032 1.396 -8.398 1.00 95.62 86 ALA A C 1
ATOM 629 O O . ALA A 1 86 ? 6.172 2.280 -8.378 1.00 95.62 86 ALA A O 1
ATOM 630 N N . GLY A 1 87 ? 7.886 1.248 -9.413 1.00 92.25 87 GLY A N 1
ATOM 631 C CA . GLY A 1 87 ? 7.765 1.950 -10.695 1.00 92.25 87 GLY A CA 1
ATOM 632 C C . GLY A 1 87 ? 6.986 1.144 -11.740 1.00 92.25 87 GLY A C 1
ATOM 633 O O . GLY A 1 87 ? 6.621 1.676 -12.795 1.00 92.25 87 GLY A O 1
ATOM 634 N N . SER A 1 88 ? 6.733 -0.142 -11.471 1.00 91.12 88 SER A N 1
ATOM 635 C CA . SER A 1 88 ? 5.990 -1.029 -12.355 1.00 91.12 88 SER A CA 1
ATOM 636 C C . SER A 1 88 ? 5.188 -2.105 -11.608 1.00 91.12 88 SER A C 1
ATOM 638 O O . SER A 1 88 ? 5.531 -2.524 -10.504 1.00 91.12 88 SER A O 1
ATOM 640 N N . LEU A 1 89 ? 4.159 -2.640 -12.277 1.00 91.06 89 LEU A N 1
ATOM 641 C CA . LEU A 1 89 ? 3.378 -3.788 -11.787 1.00 91.06 89 LEU A CA 1
ATOM 642 C C . LEU A 1 89 ? 4.183 -5.075 -11.687 1.00 91.06 89 LEU A C 1
ATOM 644 O O . LEU A 1 89 ? 3.761 -6.004 -11.002 1.00 91.06 89 LEU A O 1
ATOM 648 N N . ARG A 1 90 ? 5.275 -5.176 -12.452 1.00 91.12 90 ARG A N 1
ATOM 649 C CA . ARG A 1 90 ? 6.107 -6.375 -12.448 1.00 91.12 90 ARG A CA 1
ATOM 650 C C . ARG A 1 90 ? 6.795 -6.517 -11.095 1.00 91.12 90 ARG A C 1
ATOM 652 O O . ARG A 1 90 ? 6.846 -7.626 -10.576 1.00 91.12 90 ARG A O 1
ATOM 659 N N . ASP A 1 91 ? 7.252 -5.397 -10.546 1.00 91.25 91 ASP A N 1
ATOM 660 C CA . ASP A 1 91 ? 7.977 -5.347 -9.279 1.00 91.25 91 ASP A CA 1
ATOM 661 C C . ASP A 1 91 ? 7.018 -5.395 -8.076 1.00 91.25 91 ASP A C 1
ATOM 663 O O . ASP A 1 91 ? 7.322 -6.027 -7.068 1.00 91.25 91 ASP A O 1
ATOM 667 N N . LEU A 1 92 ? 5.821 -4.801 -8.199 1.00 94.12 92 LEU A N 1
ATOM 668 C CA . LEU A 1 92 ? 4.766 -4.862 -7.179 1.00 94.12 92 LEU A CA 1
ATOM 669 C C . LEU A 1 92 ? 3.426 -5.343 -7.767 1.00 94.12 92 LEU A C 1
ATOM 671 O O . LEU A 1 92 ? 2.540 -4.543 -8.085 1.00 94.12 92 LEU A O 1
ATOM 675 N N . PRO A 1 93 ? 3.232 -6.663 -7.920 1.00 93.12 93 PRO A N 1
ATOM 676 C CA . PRO A 1 93 ? 1.922 -7.208 -8.240 1.00 93.12 93 PRO A CA 1
ATOM 677 C C . PRO A 1 93 ? 0.994 -7.096 -7.022 1.00 93.12 93 PRO A C 1
ATOM 679 O O . PRO A 1 93 ? 1.426 -7.294 -5.887 1.00 93.12 93 PRO A O 1
ATOM 682 N N . VAL A 1 94 ? -0.306 -6.876 -7.257 1.00 94.44 94 VAL A N 1
ATOM 683 C CA . VAL A 1 94 ? -1.317 -6.698 -6.188 1.00 94.44 94 VAL A CA 1
ATOM 684 C C . VAL A 1 94 ? -1.318 -7.843 -5.167 1.00 94.44 94 VAL A C 1
ATOM 686 O O . VAL A 1 94 ? -1.564 -7.629 -3.984 1.00 94.44 94 VAL A O 1
ATOM 689 N N . THR A 1 95 ? -0.957 -9.055 -5.601 1.00 94.69 95 THR A N 1
ATOM 690 C CA . THR A 1 95 ? -0.847 -10.242 -4.747 1.00 94.69 95 THR A CA 1
ATOM 691 C C . THR A 1 95 ? 0.138 -10.057 -3.594 1.00 94.69 95 THR A C 1
ATOM 693 O O . THR A 1 95 ? -0.061 -10.642 -2.537 1.00 94.69 95 THR A O 1
ATOM 696 N N . VAL A 1 96 ? 1.211 -9.279 -3.780 1.00 94.62 96 VAL A N 1
ATOM 697 C CA . VAL A 1 96 ? 2.169 -8.988 -2.702 1.00 94.62 96 VAL A CA 1
ATOM 698 C C . VAL A 1 96 ? 1.496 -8.106 -1.655 1.00 94.62 96 VAL A C 1
ATOM 700 O O . VAL A 1 96 ? 1.449 -8.492 -0.492 1.00 94.62 96 VAL A O 1
ATOM 703 N N . SER A 1 97 ? 0.902 -6.986 -2.071 1.00 96.31 97 SER A N 1
ATOM 704 C CA . SER A 1 97 ? 0.218 -6.043 -1.177 1.00 96.31 97 SER A CA 1
ATOM 705 C C . SER A 1 97 ? -0.926 -6.697 -0.401 1.00 96.31 97 SER A C 1
ATOM 707 O O . SER A 1 97 ? -1.014 -6.534 0.814 1.00 96.31 97 SER A O 1
ATOM 709 N N . VAL A 1 98 ? -1.752 -7.506 -1.073 1.00 97.06 98 VAL A N 1
ATOM 710 C CA . VAL A 1 98 ? -2.843 -8.253 -0.428 1.00 97.06 98 VAL A CA 1
ATOM 711 C C . VAL A 1 98 ? -2.302 -9.266 0.575 1.00 97.06 98 VAL A C 1
ATOM 713 O O . VAL A 1 98 ? -2.752 -9.281 1.715 1.00 97.06 98 VAL A O 1
ATOM 716 N N . ASN A 1 99 ? -1.324 -10.094 0.199 1.00 96.81 99 ASN A N 1
ATOM 717 C CA . ASN A 1 99 ? -0.812 -11.119 1.111 1.00 96.81 99 ASN A CA 1
ATOM 718 C C . ASN A 1 99 ? -0.087 -10.518 2.322 1.00 96.81 99 ASN A C 1
ATOM 720 O O . ASN A 1 99 ? -0.178 -11.074 3.415 1.00 96.81 99 ASN A O 1
ATOM 724 N N . VAL A 1 100 ? 0.596 -9.381 2.153 1.00 96.00 100 VAL A N 1
ATOM 725 C CA . VAL A 1 100 ? 1.154 -8.616 3.276 1.00 96.00 100 VAL A CA 1
ATOM 726 C C . VAL A 1 100 ? 0.028 -8.126 4.190 1.00 96.00 100 VAL A C 1
ATOM 728 O O . VAL A 1 100 ? 0.086 -8.365 5.394 1.00 96.00 100 VAL A O 1
ATOM 731 N N . ALA A 1 101 ? -1.027 -7.521 3.634 1.00 97.19 101 ALA A N 1
ATOM 732 C CA . ALA A 1 101 ? -2.171 -7.037 4.408 1.00 97.19 101 ALA A CA 1
ATOM 733 C C . ALA A 1 101 ? -2.867 -8.160 5.194 1.00 97.19 101 ALA A C 1
ATOM 735 O O . ALA A 1 101 ? -3.100 -8.022 6.391 1.00 97.19 101 ALA A O 1
ATOM 736 N N . VAL A 1 102 ? -3.136 -9.297 4.546 1.00 97.06 102 VAL A N 1
ATOM 737 C CA . VAL A 1 102 ? -3.768 -10.473 5.164 1.00 97.06 102 VAL A CA 1
ATOM 738 C C . VAL A 1 102 ? -2.912 -11.036 6.299 1.00 97.06 102 VAL A C 1
ATOM 740 O O . VAL A 1 102 ? -3.436 -11.348 7.364 1.00 97.06 102 VAL A O 1
ATOM 743 N N . ARG A 1 103 ? -1.591 -11.146 6.113 1.00 95.38 103 ARG A N 1
ATOM 744 C CA . ARG A 1 103 ? -0.701 -11.657 7.167 1.00 95.38 103 ARG A CA 1
ATOM 745 C C . ARG A 1 103 ? -0.601 -10.710 8.358 1.00 95.38 103 ARG A C 1
ATOM 747 O O . ARG A 1 103 ? -0.602 -11.188 9.489 1.00 95.38 103 ARG A O 1
ATOM 754 N N . LEU A 1 104 ? -0.535 -9.400 8.123 1.00 95.06 104 LEU A N 1
ATOM 755 C CA . LEU A 1 104 ? -0.534 -8.401 9.195 1.00 95.06 104 LEU A CA 1
ATOM 756 C C . LEU A 1 104 ? -1.876 -8.379 9.945 1.00 95.06 104 LEU A C 1
ATOM 758 O O . LEU A 1 104 ? -1.889 -8.242 11.170 1.00 95.06 104 LEU A O 1
ATOM 762 N N . ALA A 1 105 ? -2.990 -8.613 9.245 1.00 96.50 105 ALA A N 1
ATOM 763 C CA . ALA A 1 105 ? -4.332 -8.644 9.825 1.00 96.50 105 ALA A CA 1
ATOM 764 C C . ALA A 1 105 ? -4.536 -9.752 10.879 1.00 96.50 105 ALA A C 1
ATOM 766 O O . ALA A 1 105 ? -5.418 -9.645 11.735 1.00 96.50 105 ALA A O 1
ATOM 767 N N . ASN A 1 106 ? -3.676 -10.778 10.897 1.00 94.00 106 ASN A N 1
ATOM 768 C CA . ASN A 1 106 ? -3.687 -11.802 11.947 1.00 94.00 106 ASN A CA 1
ATOM 769 C C . ASN A 1 106 ? -3.477 -11.218 13.355 1.00 94.00 106 ASN A C 1
ATOM 771 O O . ASN A 1 106 ? -4.024 -11.756 14.317 1.00 94.00 106 ASN A O 1
ATOM 775 N N . SER A 1 107 ? -2.727 -10.117 13.470 1.00 92.06 107 SER A N 1
ATOM 776 C CA . SER A 1 107 ? -2.359 -9.506 14.757 1.00 92.06 107 SER A CA 1
ATOM 777 C C . SER A 1 107 ? -2.734 -8.026 14.876 1.00 92.06 107 SER A C 1
ATOM 779 O O . SER A 1 107 ? -2.628 -7.467 15.966 1.00 92.06 107 SER A O 1
ATOM 781 N N . HIS A 1 108 ? -3.164 -7.381 13.787 1.00 95.00 108 HIS A N 1
ATOM 782 C CA . HIS A 1 108 ? -3.336 -5.928 13.712 1.00 95.00 108 HIS A CA 1
ATOM 783 C C . HIS A 1 108 ? -4.618 -5.533 12.974 1.00 95.00 108 HIS A C 1
ATOM 785 O O . HIS A 1 108 ? -4.992 -6.173 11.995 1.00 95.00 108 HIS A O 1
ATOM 791 N N . GLN A 1 109 ? -5.266 -4.439 13.383 1.00 96.44 109 GLN A N 1
ATOM 792 C CA . GLN A 1 109 ? -6.290 -3.780 12.564 1.00 96.44 109 GLN A CA 1
ATOM 793 C C . GLN A 1 109 ? -5.621 -3.125 11.354 1.00 96.44 109 GLN A C 1
ATOM 795 O O . GLN A 1 109 ? -4.852 -2.176 11.504 1.00 96.44 109 GLN A O 1
ATOM 800 N N . CYS A 1 110 ? -5.913 -3.622 10.157 1.00 97.44 110 CYS A N 1
ATOM 801 C CA . CYS A 1 110 ? -5.268 -3.217 8.917 1.00 97.44 110 CYS A CA 1
ATOM 802 C C . CYS A 1 110 ? -6.250 -2.552 7.950 1.00 97.44 110 CYS A C 1
ATOM 804 O O . CYS A 1 110 ? -7.371 -3.023 7.748 1.00 97.44 110 CYS A O 1
ATOM 806 N N . LEU A 1 111 ? -5.781 -1.495 7.292 1.00 97.69 111 LEU A N 1
ATOM 807 C CA . LEU A 1 111 ? -6.428 -0.888 6.137 1.00 97.69 111 LEU A CA 1
ATOM 808 C C . LEU A 1 111 ? -5.502 -0.991 4.926 1.00 97.69 111 LEU A C 1
ATOM 810 O O . LEU A 1 111 ? -4.387 -0.484 4.975 1.00 97.69 111 LEU A O 1
ATOM 814 N N . LEU A 1 112 ? -5.959 -1.594 3.831 1.00 97.94 112 LEU A N 1
ATOM 815 C CA . LEU A 1 112 ? -5.251 -1.584 2.549 1.00 97.94 112 LEU A CA 1
ATOM 816 C C . LEU A 1 112 ? -5.925 -0.605 1.580 1.00 97.94 112 LEU A C 1
ATOM 818 O O . LEU A 1 112 ? -7.038 -0.853 1.128 1.00 97.94 112 LEU A O 1
ATOM 822 N N . ILE A 1 113 ? -5.242 0.486 1.243 1.00 96.38 113 ILE A N 1
ATOM 823 C CA . ILE A 1 113 ? -5.692 1.486 0.269 1.00 96.38 113 ILE A CA 1
ATOM 824 C C . ILE A 1 113 ? -5.033 1.204 -1.079 1.00 96.38 113 ILE A C 1
ATOM 826 O O . ILE A 1 113 ? -3.803 1.141 -1.180 1.00 96.38 113 ILE A O 1
ATOM 830 N N . ASP A 1 114 ? -5.845 1.046 -2.118 1.00 95.25 114 ASP A N 1
ATOM 831 C CA . ASP A 1 114 ? -5.371 0.849 -3.481 1.00 95.25 114 ASP A CA 1
ATOM 832 C C . ASP A 1 114 ? -5.207 2.190 -4.198 1.00 95.25 114 ASP A C 1
ATOM 834 O O . ASP A 1 114 ? -6.168 2.934 -4.373 1.00 95.25 114 ASP A O 1
ATOM 838 N N . LEU A 1 115 ? -3.979 2.508 -4.609 1.00 94.56 115 LEU A N 1
ATOM 839 C CA . LEU A 1 115 ? -3.671 3.714 -5.382 1.00 94.56 115 LEU A CA 1
ATOM 840 C C . LEU A 1 115 ? -3.515 3.403 -6.880 1.00 94.56 115 LEU A C 1
ATOM 842 O O . LEU A 1 115 ? -3.217 4.295 -7.673 1.00 94.56 115 LEU A O 1
ATOM 846 N N . ASP A 1 116 ? -3.715 2.146 -7.293 1.00 92.06 116 ASP A N 1
ATOM 847 C CA . ASP A 1 116 ? -3.679 1.730 -8.695 1.00 92.06 116 ASP A CA 1
ATOM 848 C C . ASP A 1 116 ? -5.040 1.924 -9.379 1.00 92.06 116 ASP A C 1
ATOM 850 O O . ASP A 1 116 ? -5.748 0.974 -9.727 1.00 92.06 116 ASP A O 1
ATOM 854 N N . THR A 1 117 ? -5.393 3.189 -9.613 1.00 84.06 117 THR A N 1
ATOM 855 C CA . THR A 1 117 ? -6.672 3.603 -10.224 1.00 84.06 117 THR A CA 1
ATOM 856 C C . THR A 1 117 ? -6.906 3.037 -11.622 1.00 84.06 117 THR A C 1
ATOM 858 O O . THR A 1 117 ? -8.040 2.998 -12.086 1.00 84.06 117 THR A O 1
ATOM 861 N N . LYS A 1 118 ? -5.855 2.567 -12.303 1.00 86.38 118 LYS A N 1
ATOM 862 C CA . LYS A 1 118 ? -5.963 2.001 -13.653 1.00 86.38 118 LYS A CA 1
ATOM 863 C C . LYS A 1 118 ? -6.549 0.598 -13.669 1.00 86.38 118 LYS A C 1
ATOM 865 O O . LYS A 1 118 ? -7.127 0.206 -14.678 1.00 86.38 118 LYS A O 1
ATOM 870 N N . ARG A 1 119 ? -6.318 -0.183 -12.613 1.00 89.94 119 ARG A N 1
ATOM 871 C CA . ARG A 1 119 ? -6.696 -1.602 -12.568 1.00 89.94 119 ARG A CA 1
ATOM 872 C C . ARG A 1 119 ? -7.662 -1.934 -11.452 1.00 89.94 119 ARG A C 1
ATOM 874 O O . ARG A 1 119 ? -8.289 -2.979 -11.547 1.00 89.94 119 ARG A O 1
ATOM 881 N N . ASP A 1 120 ? -7.724 -1.106 -10.408 1.00 90.69 120 ASP A N 1
ATOM 882 C CA . ASP A 1 120 ? -8.614 -1.311 -9.264 1.00 90.69 120 ASP A CA 1
ATOM 883 C C . ASP A 1 120 ? -8.500 -2.736 -8.687 1.00 90.69 120 ASP A C 1
ATOM 885 O O . ASP A 1 120 ? -9.469 -3.424 -8.364 1.00 90.69 120 ASP A O 1
ATOM 889 N N . ALA A 1 121 ? -7.261 -3.232 -8.641 1.00 92.69 121 ALA A N 1
ATOM 890 C CA . ALA A 1 121 ? -6.980 -4.651 -8.503 1.00 92.69 121 ALA A CA 1
ATOM 891 C C . ALA A 1 121 ? -7.354 -5.185 -7.114 1.00 92.69 121 ALA A C 1
ATOM 893 O O . ALA A 1 121 ? -7.724 -6.351 -6.990 1.00 92.69 121 ALA A O 1
ATOM 894 N N . VAL A 1 122 ? -7.292 -4.353 -6.070 1.00 95.25 122 VAL A N 1
ATOM 895 C CA . VAL A 1 122 ? -7.755 -4.739 -4.728 1.00 95.25 122 VAL A CA 1
ATOM 896 C C . VAL A 1 122 ? -9.265 -4.968 -4.717 1.00 95.25 122 VAL A C 1
ATOM 898 O O . VAL A 1 122 ? -9.715 -5.917 -4.079 1.00 95.25 122 VAL A O 1
ATOM 901 N N . ALA A 1 123 ? -10.044 -4.179 -5.465 1.00 93.88 123 ALA A N 1
ATOM 902 C CA . ALA A 1 123 ? -11.485 -4.395 -5.566 1.00 93.88 123 ALA A CA 1
ATOM 903 C C . ALA A 1 123 ? -11.806 -5.769 -6.161 1.00 93.88 123 ALA A C 1
ATOM 905 O O . ALA A 1 123 ? -12.685 -6.460 -5.655 1.00 93.88 123 ALA A O 1
ATOM 906 N N . HIS A 1 124 ? -11.029 -6.180 -7.172 1.00 93.44 124 HIS A N 1
ATOM 907 C CA . HIS A 1 124 ? -11.139 -7.494 -7.814 1.00 93.44 124 HIS A CA 1
ATOM 908 C C . HIS A 1 124 ? -10.819 -8.642 -6.871 1.00 93.44 124 HIS A C 1
ATOM 910 O O . HIS A 1 124 ? -11.504 -9.658 -6.889 1.00 93.44 124 HIS A O 1
ATOM 916 N N . VAL A 1 125 ? -9.803 -8.488 -6.027 1.00 95.19 125 VAL A N 1
ATOM 917 C CA . VAL A 1 125 ? -9.402 -9.554 -5.103 1.00 95.19 125 VAL A CA 1
ATOM 918 C C . VAL A 1 125 ? -10.435 -9.784 -3.998 1.00 95.19 125 VAL A C 1
ATOM 920 O O . VAL A 1 125 ? -10.592 -10.916 -3.550 1.00 95.19 125 VAL A O 1
ATOM 923 N N . PHE A 1 126 ? -11.133 -8.734 -3.560 1.00 94.25 126 PHE A N 1
ATOM 924 C CA . PHE A 1 126 ? -12.113 -8.818 -2.473 1.00 94.25 126 PHE A CA 1
ATOM 925 C C . PHE A 1 126 ? -13.574 -8.775 -2.936 1.00 94.25 126 PHE A C 1
ATOM 927 O O . PHE A 1 126 ? -14.458 -8.737 -2.088 1.00 94.25 126 PHE A O 1
ATOM 934 N N . GLU A 1 127 ? -13.824 -8.779 -4.248 1.00 92.25 127 GLU A N 1
ATOM 935 C CA . GLU A 1 127 ? -15.164 -8.731 -4.853 1.00 92.25 127 GLU A CA 1
ATOM 936 C C . GLU A 1 127 ? -16.004 -7.512 -4.410 1.00 92.25 127 GLU A C 1
ATOM 938 O O . GLU A 1 127 ? -17.223 -7.579 -4.289 1.00 92.25 127 GLU A O 1
ATOM 943 N N . VAL A 1 128 ? -15.357 -6.360 -4.196 1.00 88.38 128 VAL A N 1
ATOM 944 C CA . VAL A 1 128 ? -15.997 -5.109 -3.726 1.00 88.38 128 VAL A CA 1
ATOM 945 C C . VAL A 1 128 ? -16.225 -4.099 -4.860 1.00 88.38 128 VAL A C 1
ATOM 947 O O . VAL A 1 128 ? -16.088 -2.884 -4.694 1.00 88.38 128 VAL A O 1
ATOM 950 N N . HIS A 1 129 ? -16.542 -4.595 -6.054 1.00 76.56 129 HIS A N 1
ATOM 951 C CA . HIS A 1 129 ? -16.831 -3.752 -7.216 1.00 76.56 129 HIS A CA 1
ATOM 952 C C . HIS A 1 129 ? -18.146 -3.001 -7.083 1.00 76.56 129 HIS A C 1
ATOM 954 O O . HIS A 1 129 ? -19.131 -3.545 -6.593 1.00 76.56 129 HIS A O 1
ATOM 960 N N . GLY A 1 130 ? -18.176 -1.764 -7.584 1.00 68.88 130 GLY A N 1
ATOM 961 C CA . GLY A 1 130 ? -19.389 -0.945 -7.574 1.00 68.88 130 GLY A CA 1
ATOM 962 C C . GLY A 1 130 ? -19.772 -0.441 -6.183 1.00 68.88 130 GLY A C 1
ATOM 963 O O . GLY A 1 130 ? -20.883 0.053 -6.004 1.00 68.88 130 GLY A O 1
ATOM 964 N N . THR A 1 131 ? -18.866 -0.556 -5.206 1.00 69.88 131 THR A N 1
ATOM 965 C CA . THR A 1 131 ? -19.055 0.086 -3.908 1.00 69.88 131 THR A CA 1
ATOM 966 C C . THR A 1 131 ? -18.958 1.593 -4.098 1.00 69.88 131 THR A C 1
ATOM 968 O O . THR A 1 131 ? -18.085 2.093 -4.805 1.00 69.88 131 THR A O 1
ATOM 971 N N . ASP A 1 132 ? -19.889 2.324 -3.498 1.00 67.75 132 ASP A N 1
ATOM 972 C CA . ASP A 1 132 ? -20.054 3.735 -3.801 1.00 67.75 132 ASP A CA 1
ATOM 973 C C . ASP A 1 132 ? -18.800 4.550 -3.433 1.00 67.75 132 ASP A C 1
ATOM 975 O O . ASP A 1 132 ? -18.189 4.361 -2.379 1.00 67.75 132 ASP A O 1
ATOM 979 N N . ALA A 1 133 ? -18.430 5.500 -4.291 1.00 55.31 133 ALA A N 1
ATOM 980 C CA . ALA A 1 133 ? -17.257 6.375 -4.155 1.00 55.31 133 ALA A CA 1
ATOM 981 C C . ALA A 1 133 ? -17.240 7.200 -2.847 1.00 55.31 133 ALA A C 1
ATOM 983 O O . ALA A 1 133 ? -16.215 7.731 -2.413 1.00 55.31 133 ALA A O 1
ATOM 984 N N . SER A 1 134 ? -18.401 7.314 -2.202 1.00 58.94 134 SER A N 1
ATOM 985 C CA . SER A 1 134 ? -18.584 8.015 -0.938 1.00 58.94 134 SER A CA 1
ATOM 986 C C . SER A 1 134 ? -18.260 7.169 0.298 1.00 58.94 134 SER A C 1
ATOM 988 O O . SER A 1 134 ? -18.125 7.753 1.380 1.00 58.94 134 SER A O 1
ATOM 990 N N . ALA A 1 135 ? -18.131 5.847 0.141 1.00 63.16 135 ALA A N 1
ATOM 991 C CA . ALA A 1 135 ? -18.134 4.888 1.231 1.00 63.16 135 ALA A CA 1
ATOM 992 C C . ALA A 1 135 ? -16.835 4.890 2.048 1.00 63.16 135 ALA A C 1
ATOM 994 O O . ALA A 1 135 ? -15.726 5.068 1.541 1.00 63.16 135 ALA A O 1
ATOM 995 N N . LEU A 1 136 ? -17.017 4.667 3.350 1.00 78.06 136 LEU A N 1
ATOM 996 C CA . LEU A 1 136 ? -15.966 4.310 4.297 1.00 78.06 136 LEU A CA 1
ATOM 997 C C . LEU A 1 136 ? -15.189 3.075 3.801 1.00 78.06 136 LEU A C 1
ATOM 999 O O . LEU A 1 136 ? -15.719 2.314 2.988 1.00 78.06 136 LEU A O 1
ATOM 1003 N N . PRO A 1 137 ? -13.978 2.819 4.332 1.00 90.19 137 PRO A N 1
ATOM 1004 C CA . PRO A 1 137 ? -13.272 1.571 4.083 1.00 90.19 137 PRO A CA 1
ATOM 1005 C C . PRO A 1 137 ? -14.187 0.346 4.185 1.00 90.19 137 PRO A C 1
ATOM 1007 O O . PRO A 1 137 ? -14.921 0.178 5.164 1.00 90.19 137 PRO A O 1
ATOM 1010 N N . VAL A 1 138 ? -14.129 -0.512 3.173 1.00 92.06 138 VAL A N 1
ATOM 1011 C CA . VAL A 1 138 ? -14.984 -1.690 3.049 1.00 92.06 138 VAL A CA 1
ATOM 1012 C C . VAL A 1 138 ? -14.371 -2.823 3.857 1.00 92.06 138 VAL A C 1
ATOM 1014 O O . VAL A 1 138 ? -13.194 -3.147 3.696 1.00 92.06 138 VAL A O 1
ATOM 1017 N N . LYS A 1 139 ? -15.155 -3.441 4.741 1.00 92.69 139 LYS A N 1
ATOM 1018 C CA . LYS A 1 139 ? -14.699 -4.625 5.475 1.00 92.69 139 LYS A CA 1
ATOM 1019 C C . LYS A 1 139 ? -14.574 -5.804 4.520 1.00 92.69 139 LYS A C 1
ATOM 1021 O O . LYS A 1 139 ? -15.480 -6.056 3.732 1.00 92.69 139 LYS A O 1
ATOM 1026 N N . THR A 1 140 ? -13.477 -6.542 4.626 1.00 94.62 140 THR A N 1
ATOM 1027 C CA . THR A 1 140 ? -13.284 -7.780 3.866 1.00 94.62 140 THR A CA 1
ATOM 1028 C C . THR A 1 140 ? -13.745 -8.997 4.678 1.00 94.62 140 THR A C 1
ATOM 1030 O O . THR A 1 140 ? -13.940 -8.889 5.893 1.00 94.62 140 THR A O 1
ATOM 1033 N N . PRO A 1 141 ? -13.866 -10.184 4.054 1.00 94.56 141 PRO A N 1
ATOM 1034 C CA . PRO A 1 141 ? -14.041 -11.441 4.786 1.00 94.56 141 PRO A CA 1
ATOM 1035 C C . PRO A 1 141 ? -12.863 -11.798 5.710 1.00 94.56 141 PRO A C 1
ATOM 1037 O O . PRO A 1 141 ? -13.005 -12.631 6.604 1.00 94.56 141 PRO A O 1
ATOM 1040 N N . VAL A 1 142 ? -11.690 -11.185 5.514 1.00 96.19 142 VAL A N 1
ATOM 1041 C CA . VAL A 1 142 ? -10.520 -11.393 6.370 1.00 96.19 142 VAL A CA 1
ATOM 1042 C C . VAL A 1 142 ? -10.674 -10.547 7.631 1.00 96.19 142 VAL A C 1
ATOM 1044 O O . VAL A 1 142 ? -10.787 -9.320 7.581 1.00 96.19 142 VAL A O 1
ATOM 1047 N N . LYS A 1 143 ? -10.669 -11.211 8.792 1.00 96.44 143 LYS A N 1
ATOM 1048 C CA . LYS A 1 143 ? -10.774 -10.543 10.093 1.00 96.44 143 LYS A CA 1
ATOM 1049 C C . LYS A 1 143 ? -9.683 -9.474 10.229 1.00 96.44 143 LYS A C 1
ATOM 1051 O O . LYS A 1 143 ? -8.533 -9.725 9.894 1.00 96.44 143 LYS A O 1
ATOM 1056 N N . ASN A 1 144 ? -10.060 -8.314 10.770 1.00 97.44 144 ASN A N 1
ATOM 1057 C CA . ASN A 1 144 ? -9.193 -7.147 10.976 1.00 97.44 144 ASN A CA 1
ATOM 1058 C C . ASN A 1 144 ? -8.648 -6.506 9.688 1.00 97.44 144 ASN A C 1
ATOM 1060 O O . ASN A 1 144 ? -7.755 -5.670 9.779 1.00 97.44 144 ASN A O 1
ATOM 1064 N N . LEU A 1 145 ? -9.160 -6.865 8.506 1.00 98.06 145 LEU A N 1
ATOM 1065 C CA . LEU A 1 145 ? -8.750 -6.253 7.248 1.00 98.06 145 LEU A CA 1
ATOM 1066 C C . LEU A 1 145 ? -9.916 -5.508 6.599 1.00 98.06 145 LEU A C 1
ATOM 1068 O O . LEU A 1 145 ? -10.912 -6.104 6.178 1.00 98.06 145 LEU A O 1
ATOM 1072 N N . SER A 1 146 ? -9.739 -4.200 6.468 1.00 97.12 146 SER A N 1
ATOM 1073 C CA . SER A 1 146 ? -10.552 -3.346 5.608 1.00 97.12 146 SER A CA 1
ATOM 1074 C C . SER A 1 146 ? -9.758 -2.948 4.369 1.00 97.12 146 SER A C 1
ATOM 1076 O O . SER A 1 146 ? -8.525 -2.888 4.390 1.00 97.12 146 SER A O 1
ATOM 1078 N N . VAL A 1 147 ? -10.460 -2.630 3.289 1.00 96.25 147 VAL A N 1
ATOM 1079 C CA . VAL A 1 147 ? -9.866 -2.163 2.037 1.00 96.25 147 VAL A CA 1
ATOM 1080 C C . VAL A 1 147 ? -10.498 -0.865 1.581 1.00 96.25 147 VAL A C 1
ATOM 1082 O O . VAL A 1 147 ? -11.673 -0.600 1.829 1.00 96.25 147 VAL A O 1
ATOM 1085 N N . TRP A 1 148 ? -9.714 -0.070 0.869 1.00 93.81 148 TRP A N 1
ATOM 1086 C CA . TRP A 1 148 ? -10.210 1.059 0.112 1.00 93.81 148 TRP A CA 1
ATOM 1087 C C . TRP A 1 148 ? -9.867 0.877 -1.367 1.00 93.81 148 TRP A C 1
ATOM 1089 O O . TRP A 1 148 ? -8.705 1.039 -1.744 1.00 93.81 148 TRP A O 1
ATOM 1099 N N . PRO A 1 149 ? -10.860 0.521 -2.198 1.00 93.44 149 PRO A N 1
ATOM 1100 C CA . PRO A 1 149 ? -10.690 0.387 -3.640 1.00 93.44 149 PRO A CA 1
ATOM 1101 C C . PRO A 1 149 ? -10.202 1.664 -4.325 1.00 93.44 149 PRO A C 1
ATOM 1103 O O . PRO A 1 149 ? -10.535 2.776 -3.905 1.00 93.44 149 PRO A O 1
ATOM 1106 N N . ALA A 1 150 ? -9.478 1.507 -5.431 1.00 92.19 150 ALA A N 1
ATOM 1107 C CA . ALA A 1 150 ? -8.863 2.623 -6.136 1.00 92.19 150 ALA A CA 1
ATOM 1108 C C . ALA A 1 150 ? -9.907 3.518 -6.811 1.00 92.19 150 ALA A C 1
ATOM 1110 O O . ALA A 1 150 ? -9.741 4.740 -6.834 1.00 92.19 150 ALA A O 1
ATOM 1111 N N . HIS A 1 151 ? -11.010 2.942 -7.305 1.00 89.25 151 HIS A N 1
ATOM 1112 C CA . HIS A 1 151 ? -12.115 3.725 -7.868 1.00 89.25 151 HIS A CA 1
ATOM 1113 C C . HIS A 1 151 ? -12.722 4.684 -6.834 1.00 89.25 151 HIS A C 1
ATOM 1115 O O . HIS A 1 151 ? -12.930 5.855 -7.145 1.00 89.25 151 HIS A O 1
ATOM 1121 N N . CYS A 1 152 ? -12.901 4.250 -5.582 1.00 88.69 152 CYS A N 1
ATOM 1122 C CA . CYS A 1 152 ? -13.369 5.126 -4.510 1.00 88.69 152 CYS A CA 1
ATOM 1123 C C . CYS A 1 152 ? -12.336 6.215 -4.180 1.00 88.69 152 CYS A C 1
ATOM 1125 O O . CYS A 1 152 ? -12.701 7.381 -4.046 1.00 88.69 152 CYS A O 1
ATOM 1127 N N . VAL A 1 153 ? -11.044 5.870 -4.097 1.00 87.75 153 VAL A N 1
ATOM 1128 C CA . VAL A 1 153 ? -9.971 6.842 -3.801 1.00 87.75 153 VAL A CA 1
ATOM 1129 C C . VAL A 1 153 ? -9.887 7.925 -4.877 1.00 87.75 153 VAL A C 1
ATOM 1131 O O . VAL A 1 153 ? -9.774 9.105 -4.552 1.00 87.75 153 VAL A O 1
ATOM 1134 N N . SER A 1 154 ? -10.000 7.545 -6.153 1.00 85.06 154 SER A N 1
ATOM 1135 C CA . SER A 1 154 ? -9.855 8.457 -7.297 1.00 85.06 154 SER A CA 1
ATOM 1136 C C . SER A 1 154 ? -10.877 9.598 -7.333 1.00 85.06 154 SER A C 1
ATOM 1138 O O . SER A 1 154 ? -10.629 10.636 -7.938 1.00 85.06 154 SER A O 1
ATOM 1140 N N . THR A 1 155 ? -12.015 9.417 -6.663 1.00 83.94 155 THR A N 1
ATOM 1141 C CA . THR A 1 155 ? -13.108 10.398 -6.603 1.00 83.94 155 THR A CA 1
ATOM 1142 C C . THR A 1 155 ? -13.044 11.334 -5.395 1.00 83.94 155 THR A C 1
ATOM 1144 O O . THR A 1 155 ? -13.880 12.231 -5.265 1.00 83.94 155 THR A O 1
ATOM 1147 N N . LEU A 1 156 ? -12.088 11.137 -4.482 1.00 83.81 156 LEU A N 1
ATOM 1148 C CA . LEU A 1 156 ? -11.996 11.936 -3.264 1.00 83.81 156 LEU A CA 1
ATOM 1149 C C . LEU A 1 156 ? -11.429 13.326 -3.553 1.00 83.81 156 LEU A C 1
ATOM 1151 O O . LEU A 1 156 ? -10.409 13.484 -4.220 1.00 83.81 156 LEU A O 1
ATOM 1155 N N . SER A 1 157 ? -12.055 14.345 -2.965 1.00 87.38 157 SER A N 1
ATOM 1156 C CA . SER A 1 157 ? -11.432 15.663 -2.871 1.00 87.38 157 SER A CA 1
ATOM 1157 C C . SER A 1 157 ? -10.238 15.621 -1.902 1.00 87.38 157 SER A C 1
ATOM 1159 O O . SER A 1 157 ? -10.238 14.805 -0.973 1.00 87.38 157 SER A O 1
ATOM 1161 N N . PRO A 1 158 ? -9.253 16.532 -2.032 1.00 86.75 158 PRO A N 1
ATOM 1162 C CA . PRO A 1 158 ? -8.115 16.597 -1.112 1.00 86.75 158 PRO A CA 1
ATOM 1163 C C . PRO A 1 158 ? -8.519 16.718 0.366 1.00 86.75 158 PRO A C 1
ATOM 1165 O O . PRO A 1 158 ? -7.974 16.018 1.213 1.00 86.75 158 PRO A O 1
ATOM 1168 N N . ALA A 1 159 ? -9.539 17.528 0.674 1.00 88.69 159 ALA A N 1
ATOM 1169 C CA . ALA A 1 159 ? -10.048 17.674 2.040 1.00 88.69 159 ALA A CA 1
ATOM 1170 C C . ALA A 1 159 ? -10.648 16.364 2.582 1.00 88.69 159 ALA A C 1
ATOM 1172 O O . ALA A 1 159 ? -10.429 16.003 3.739 1.00 88.69 159 ALA A O 1
ATOM 1173 N N . LYS A 1 160 ? -11.378 15.618 1.738 1.00 87.31 160 LYS A N 1
ATOM 1174 C CA . LYS A 1 160 ? -11.937 14.321 2.132 1.00 87.31 160 LYS A CA 1
ATOM 1175 C C . LYS A 1 160 ? -10.834 13.276 2.303 1.00 87.31 160 LYS A C 1
ATOM 1177 O O . LYS A 1 160 ? -10.900 12.494 3.243 1.00 87.31 160 LYS A O 1
ATOM 1182 N N . TRP A 1 161 ? -9.805 13.289 1.456 1.00 87.44 161 TRP A N 1
ATOM 1183 C CA . TRP A 1 161 ? -8.616 12.449 1.620 1.00 87.44 161 TRP A CA 1
ATOM 1184 C C . TRP A 1 161 ? -7.930 12.687 2.973 1.00 87.44 161 TRP A C 1
ATOM 1186 O O . TRP A 1 161 ? -7.685 11.734 3.711 1.00 87.44 161 TRP A O 1
ATOM 1196 N N . GLU A 1 162 ? -7.695 13.945 3.349 1.00 90.06 162 GLU A N 1
ATOM 1197 C CA . GLU A 1 162 ? -7.082 14.300 4.636 1.00 90.06 162 GLU A CA 1
ATOM 1198 C C . GLU A 1 162 ? -7.926 13.860 5.834 1.00 90.06 162 GLU A C 1
ATOM 1200 O O . GLU A 1 162 ? -7.408 13.212 6.746 1.00 90.06 162 GLU A O 1
ATOM 1205 N N . GLN A 1 163 ? -9.232 14.144 5.810 1.00 90.12 163 GLN A N 1
ATOM 1206 C CA . GLN A 1 163 ? -10.163 13.696 6.849 1.00 90.12 163 GLN A CA 1
ATOM 1207 C C . GLN A 1 163 ? -10.116 12.174 7.012 1.00 90.12 163 GLN A C 1
ATOM 1209 O O . GLN A 1 163 ? -10.121 11.645 8.125 1.00 90.12 163 GLN A O 1
ATOM 1214 N N . MET A 1 164 ? -10.050 11.462 5.893 1.00 89.81 164 MET A N 1
ATOM 1215 C CA . MET A 1 164 ? -10.077 10.012 5.882 1.00 89.81 164 MET A CA 1
ATOM 1216 C C . MET A 1 164 ? -8.770 9.390 6.354 1.00 89.81 164 MET A C 1
ATOM 1218 O O . MET A 1 164 ? -8.802 8.401 7.085 1.00 89.81 164 MET A O 1
ATOM 1222 N N . LEU A 1 165 ? -7.628 9.985 6.013 1.00 91.69 165 LEU A N 1
ATOM 1223 C CA . LEU A 1 165 ? -6.347 9.585 6.584 1.00 91.69 165 LEU A CA 1
ATOM 1224 C C . LEU A 1 165 ? -6.278 9.866 8.087 1.00 91.69 165 LEU A C 1
ATOM 1226 O O . LEU A 1 165 ? -5.736 9.044 8.824 1.00 91.69 165 LEU A O 1
ATOM 1230 N N . ALA A 1 166 ? -6.841 10.983 8.554 1.00 92.62 166 ALA A N 1
ATOM 1231 C CA . ALA A 1 166 ? -6.902 11.296 9.979 1.00 92.62 166 ALA A CA 1
ATOM 1232 C C . ALA A 1 166 ? -7.728 10.253 10.748 1.00 92.62 166 ALA A C 1
ATOM 1234 O O . ALA A 1 166 ? -7.288 9.765 11.790 1.00 92.62 166 ALA A O 1
ATOM 1235 N N . GLU A 1 167 ? -8.879 9.846 10.204 1.00 93.31 167 GLU A N 1
ATOM 1236 C CA . GLU A 1 167 ? -9.676 8.767 10.791 1.00 93.31 167 GLU A CA 1
ATOM 1237 C C . GLU A 1 167 ? -8.933 7.430 10.729 1.00 93.31 167 GLU A C 1
ATOM 1239 O O . GLU A 1 167 ? -8.828 6.737 11.739 1.00 93.31 167 GLU A O 1
ATOM 1244 N N . ALA A 1 168 ? -8.322 7.091 9.591 1.00 94.12 168 ALA A N 1
ATOM 1245 C CA . ALA A 1 168 ? -7.565 5.851 9.459 1.00 94.12 168 ALA A CA 1
ATOM 1246 C C . ALA A 1 168 ? -6.419 5.756 10.485 1.00 94.12 168 ALA A C 1
ATOM 1248 O O . ALA A 1 168 ? -6.209 4.693 11.071 1.00 94.12 168 ALA A O 1
ATOM 1249 N N . ARG A 1 169 ? -5.733 6.875 10.768 1.00 93.75 169 ARG A N 1
ATOM 1250 C CA . ARG A 1 169 ? -4.700 6.962 11.815 1.00 93.75 169 ARG A CA 1
ATOM 1251 C C . ARG A 1 169 ? -5.229 6.705 13.225 1.00 93.75 169 ARG A C 1
ATOM 1253 O O . ARG A 1 169 ? -4.452 6.301 14.087 1.00 93.75 169 ARG A O 1
ATOM 1260 N N . ARG A 1 170 ? -6.517 6.930 13.476 1.00 94.12 170 ARG A N 1
ATOM 1261 C CA . ARG A 1 170 ? -7.162 6.703 14.776 1.00 94.12 170 ARG A CA 1
ATOM 1262 C C . ARG A 1 170 ? -7.720 5.286 14.911 1.00 94.12 170 ARG A C 1
ATOM 1264 O O . ARG A 1 170 ? -7.673 4.716 15.998 1.00 94.12 170 ARG A O 1
ATOM 1271 N N . THR A 1 171 ? -8.255 4.733 13.826 1.00 94.31 171 THR A N 1
ATOM 1272 C CA . THR A 1 171 ? -9.012 3.472 13.840 1.00 94.31 171 THR A CA 1
ATOM 1273 C C . THR A 1 171 ? -8.130 2.239 13.683 1.00 94.31 171 THR A C 1
ATOM 1275 O O . THR A 1 171 ? -8.399 1.213 14.306 1.00 94.31 171 THR A O 1
ATOM 1278 N N . TYR A 1 172 ? -7.098 2.317 12.845 1.00 96.12 172 TYR A N 1
ATOM 1279 C CA . TYR A 1 172 ? -6.287 1.160 12.482 1.00 96.12 172 TYR A CA 1
ATOM 1280 C C . TYR A 1 172 ? -4.981 1.112 13.275 1.00 96.12 172 TYR A C 1
ATOM 1282 O O . TYR A 1 172 ? -4.539 2.089 13.880 1.00 96.12 172 TYR A O 1
ATOM 1290 N N . ASP A 1 173 ? -4.356 -0.057 13.279 1.00 95.56 173 ASP A N 1
ATOM 1291 C CA . ASP A 1 173 ? -2.968 -0.198 13.688 1.00 95.56 173 ASP A CA 1
ATOM 1292 C C . ASP A 1 173 ? -2.070 0.078 12.485 1.00 95.56 173 ASP A C 1
ATOM 1294 O O . ASP A 1 173 ? -1.160 0.885 12.580 1.00 95.56 173 ASP A O 1
ATOM 1298 N N . ILE A 1 174 ? -2.364 -0.510 11.324 1.00 95.94 174 ILE A N 1
ATOM 1299 C CA . ILE A 1 174 ? -1.538 -0.376 10.121 1.00 95.94 174 ILE A CA 1
ATOM 130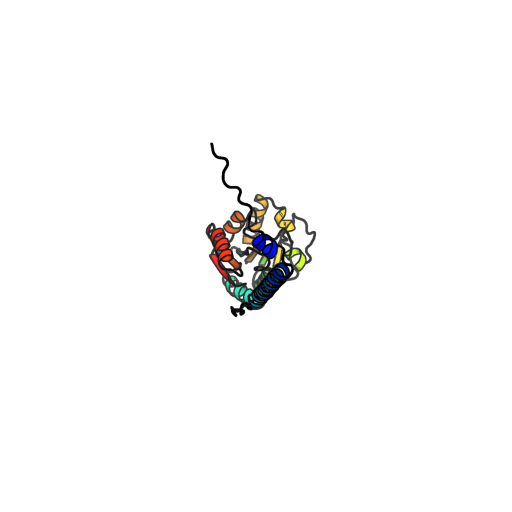0 C C . ILE A 1 174 ? -2.389 0.094 8.942 1.00 95.94 174 ILE A C 1
ATOM 1302 O O . ILE A 1 174 ? -3.443 -0.471 8.658 1.00 95.94 174 ILE A O 1
ATOM 1306 N N . VAL A 1 175 ? -1.896 1.089 8.206 1.00 97.00 175 VAL A N 1
ATOM 1307 C CA . VAL A 1 175 ? -2.453 1.501 6.913 1.00 97.00 175 VAL A CA 1
ATOM 1308 C C . VAL A 1 175 ? -1.418 1.217 5.832 1.00 97.00 175 VAL A C 1
ATOM 1310 O O . VAL A 1 175 ? -0.298 1.713 5.897 1.00 97.00 175 VAL A O 1
ATOM 1313 N N . LEU A 1 176 ? -1.780 0.418 4.836 1.00 97.50 176 LEU A N 1
ATOM 1314 C CA . LEU A 1 176 ? -0.940 0.063 3.699 1.00 97.50 176 LEU A CA 1
ATOM 1315 C C . LEU A 1 176 ? -1.417 0.805 2.454 1.00 97.50 176 LEU A C 1
ATOM 1317 O O . LEU A 1 176 ? -2.586 0.705 2.089 1.00 97.50 176 LEU A O 1
ATOM 1321 N N . PHE A 1 177 ? -0.513 1.487 1.763 1.00 97.12 177 PHE A N 1
ATOM 1322 C CA . PHE A 1 177 ? -0.766 2.033 0.431 1.00 97.12 177 PHE A CA 1
ATOM 1323 C C . PHE A 1 177 ? -0.166 1.111 -0.630 1.00 97.12 177 PHE A C 1
ATOM 1325 O O . PHE A 1 177 ? 1.039 0.861 -0.626 1.00 97.12 177 PHE A O 1
ATOM 1332 N N . ASN A 1 178 ? -0.989 0.627 -1.561 1.00 97.56 178 ASN A N 1
ATOM 1333 C CA . ASN A 1 178 ? -0.541 -0.110 -2.741 1.00 97.56 178 ASN A CA 1
ATOM 1334 C C . ASN A 1 178 ? -0.273 0.861 -3.901 1.00 97.56 178 ASN A C 1
ATOM 1336 O O . ASN A 1 178 ? -1.218 1.370 -4.497 1.00 97.56 178 ASN A O 1
ATOM 1340 N N . ALA A 1 179 ? 0.998 1.103 -4.239 1.00 96.31 179 ALA A N 1
ATOM 1341 C CA . ALA A 1 179 ? 1.399 2.065 -5.269 1.00 96.31 179 ALA A CA 1
ATOM 1342 C C . ALA A 1 179 ? 2.421 1.471 -6.260 1.00 96.31 179 ALA A C 1
ATOM 1344 O O . ALA A 1 179 ? 3.601 1.843 -6.244 1.00 96.31 179 ALA A O 1
ATOM 1345 N N . PRO A 1 180 ? 2.002 0.579 -7.178 1.00 94.00 180 PRO A N 1
ATOM 1346 C CA . PRO A 1 180 ? 2.913 -0.061 -8.128 1.00 94.00 180 PRO A CA 1
ATOM 1347 C C . PRO A 1 180 ? 3.409 0.876 -9.247 1.00 94.00 180 PRO A C 1
ATOM 1349 O O . PRO A 1 180 ? 4.181 0.459 -10.108 1.00 94.00 180 PRO A O 1
ATOM 1352 N N . TYR A 1 181 ? 2.972 2.139 -9.243 1.00 92.81 181 TYR A N 1
ATOM 1353 C CA . TYR A 1 181 ? 3.344 3.186 -10.194 1.00 92.81 181 TYR A CA 1
ATOM 1354 C C . TYR A 1 181 ? 3.577 4.533 -9.509 1.00 92.81 181 TYR A C 1
ATOM 1356 O O . TYR A 1 181 ? 3.192 5.570 -10.046 1.00 92.81 181 TYR A O 1
ATOM 1364 N N . LEU A 1 182 ? 4.166 4.526 -8.312 1.00 93.00 182 LEU A N 1
ATOM 1365 C CA . LEU A 1 182 ? 4.276 5.715 -7.463 1.00 93.00 182 LEU A CA 1
ATOM 1366 C C . LEU A 1 182 ? 4.843 6.932 -8.211 1.00 93.00 182 LEU A C 1
ATOM 1368 O O . LEU A 1 182 ? 4.332 8.034 -8.067 1.00 93.00 182 LEU A O 1
ATOM 1372 N N . ASN A 1 183 ? 5.854 6.723 -9.054 1.00 89.94 183 ASN A N 1
ATOM 1373 C CA . ASN A 1 183 ? 6.508 7.768 -9.848 1.00 89.94 183 ASN A CA 1
ATOM 1374 C C . ASN A 1 183 ? 5.641 8.387 -10.961 1.00 89.94 183 ASN A C 1
ATOM 1376 O O . ASN A 1 183 ? 6.092 9.310 -11.633 1.00 89.94 183 ASN A O 1
ATOM 1380 N N . ARG A 1 184 ? 4.442 7.856 -11.204 1.00 90.00 184 ARG A N 1
ATOM 1381 C CA . ARG A 1 184 ? 3.489 8.339 -12.213 1.00 90.00 184 ARG A CA 1
ATOM 1382 C C . ARG A 1 184 ? 2.162 8.792 -11.614 1.00 90.00 184 ARG A C 1
ATOM 1384 O O . ARG A 1 184 ? 1.262 9.141 -12.371 1.00 90.00 184 ARG A O 1
ATOM 1391 N N . LEU A 1 185 ? 2.015 8.738 -10.291 1.00 88.00 185 LEU A N 1
ATOM 1392 C CA . LEU A 1 185 ? 0.832 9.258 -9.618 1.00 88.00 185 LEU A CA 1
ATOM 1393 C C . LEU A 1 185 ? 0.949 10.779 -9.524 1.00 88.00 185 LEU A C 1
ATOM 1395 O O . LEU A 1 185 ? 1.941 11.282 -9.008 1.00 88.00 185 LEU A O 1
ATOM 1399 N N . GLU A 1 186 ? -0.077 11.505 -9.965 1.00 85.75 186 GLU A N 1
ATOM 1400 C CA . GLU A 1 186 ? -0.107 12.975 -9.879 1.00 85.75 186 GLU A CA 1
ATOM 1401 C C . GLU A 1 186 ? 0.041 13.474 -8.433 1.00 85.75 186 GLU A C 1
ATOM 1403 O O . GLU A 1 186 ? 0.654 14.503 -8.177 1.00 85.75 186 GLU A O 1
ATOM 1408 N N . GLN A 1 187 ? -0.463 12.699 -7.470 1.00 86.44 187 GLN A N 1
ATOM 1409 C CA . GLN A 1 187 ? -0.454 13.030 -6.043 1.00 86.44 187 GLN A CA 1
ATOM 1410 C C . GLN A 1 187 ? 0.715 12.380 -5.282 1.00 86.44 187 GLN A C 1
ATOM 1412 O O . GLN A 1 187 ? 0.669 12.257 -4.055 1.00 86.44 187 GLN A O 1
ATOM 1417 N N . SER A 1 188 ? 1.769 11.935 -5.978 1.00 89.19 188 SER A N 1
ATOM 1418 C CA . SER A 1 188 ? 2.862 11.173 -5.361 1.00 89.19 188 SER A CA 1
ATOM 1419 C C . SER A 1 188 ? 3.519 11.911 -4.194 1.00 89.19 188 SER A C 1
ATOM 1421 O O . SER A 1 188 ? 3.822 11.291 -3.181 1.00 89.19 188 SER A O 1
ATOM 1423 N N . GLU A 1 189 ? 3.703 13.230 -4.287 1.00 88.50 189 GLU A N 1
ATOM 1424 C CA . GLU A 1 189 ? 4.303 14.014 -3.199 1.00 88.50 189 GLU A CA 1
ATOM 1425 C C . GLU A 1 189 ? 3.433 14.036 -1.938 1.00 88.50 189 GLU A C 1
ATOM 1427 O O . GLU A 1 189 ? 3.945 13.857 -0.832 1.00 88.50 189 GLU A O 1
ATOM 1432 N N . GLN A 1 190 ? 2.117 14.210 -2.090 1.00 88.38 190 GLN A N 1
ATOM 1433 C CA . GLN A 1 190 ? 1.177 14.208 -0.968 1.00 88.38 190 GLN A CA 1
ATOM 1434 C C . GLN A 1 190 ? 1.155 12.839 -0.276 1.00 88.38 190 GLN A C 1
ATOM 1436 O O . GLN A 1 190 ? 1.219 12.770 0.951 1.00 88.38 190 GLN A O 1
ATOM 1441 N N . ILE A 1 191 ? 1.142 11.758 -1.063 1.00 91.25 191 ILE A N 1
ATOM 1442 C CA . ILE A 1 191 ? 1.206 10.374 -0.573 1.00 91.25 191 ILE A CA 1
ATOM 1443 C C . ILE A 1 191 ? 2.507 10.130 0.204 1.00 91.25 191 ILE A C 1
ATOM 1445 O O . ILE A 1 191 ? 2.491 9.564 1.297 1.00 91.25 191 ILE A O 1
ATOM 1449 N N . VAL A 1 192 ? 3.647 10.573 -0.331 1.00 92.50 192 VAL A N 1
ATOM 1450 C CA . VAL A 1 192 ? 4.953 10.400 0.323 1.00 92.50 192 VAL A CA 1
ATOM 1451 C C . VAL A 1 192 ? 5.027 11.180 1.637 1.00 92.50 192 VAL A C 1
ATOM 1453 O O . VAL A 1 192 ? 5.545 10.657 2.621 1.00 92.50 192 VAL A O 1
ATOM 1456 N N . ARG A 1 193 ? 4.473 12.397 1.697 1.00 90.06 193 ARG A N 1
ATOM 1457 C CA . ARG A 1 193 ? 4.490 13.235 2.910 1.00 90.06 193 ARG A CA 1
ATOM 1458 C C . ARG A 1 193 ? 3.680 12.662 4.069 1.00 90.06 193 ARG A C 1
ATOM 1460 O O . ARG A 1 193 ? 4.048 12.896 5.215 1.00 90.06 193 ARG A O 1
ATOM 1467 N N . CYS A 1 194 ? 2.597 11.936 3.799 1.00 89.31 194 CYS A N 1
ATOM 1468 C CA . CYS A 1 194 ? 1.775 11.340 4.854 1.00 89.31 194 CYS A CA 1
ATOM 1469 C C . CYS A 1 194 ? 2.219 9.926 5.263 1.00 89.31 194 CYS A C 1
ATOM 1471 O O . CYS A 1 194 ? 1.619 9.347 6.170 1.00 89.31 194 CYS A O 1
ATOM 1473 N N . THR A 1 195 ? 3.260 9.385 4.626 1.00 92.38 195 THR A N 1
ATOM 1474 C CA . THR A 1 195 ? 3.775 8.033 4.853 1.00 92.38 195 THR A CA 1
ATOM 1475 C C . THR A 1 195 ? 4.869 8.020 5.927 1.00 92.38 195 THR A C 1
ATOM 1477 O O . THR A 1 195 ? 5.838 8.772 5.849 1.00 92.38 195 THR A O 1
ATOM 1480 N N . ASP A 1 196 ? 4.783 7.089 6.879 1.00 92.06 196 ASP A N 1
ATOM 1481 C CA . ASP A 1 196 ? 5.773 6.934 7.954 1.00 92.06 196 ASP A CA 1
ATOM 1482 C C . ASP A 1 196 ? 6.955 6.045 7.516 1.00 92.06 196 ASP A C 1
ATOM 1484 O O . ASP A 1 196 ? 8.109 6.256 7.903 1.00 92.06 196 ASP A O 1
ATOM 1488 N N . ALA A 1 197 ? 6.685 5.038 6.680 1.00 91.94 197 ALA A N 1
ATOM 1489 C CA . ALA A 1 197 ? 7.709 4.183 6.088 1.00 91.94 197 ALA A CA 1
ATOM 1490 C C . ALA A 1 197 ? 7.334 3.681 4.696 1.00 91.94 197 ALA A C 1
ATOM 1492 O O . ALA A 1 197 ? 6.165 3.508 4.383 1.00 91.94 197 ALA A O 1
ATOM 1493 N N . ALA A 1 198 ? 8.332 3.389 3.873 1.00 94.00 198 ALA A N 1
ATOM 1494 C CA . ALA A 1 198 ? 8.135 2.870 2.531 1.00 94.00 198 ALA A CA 1
ATOM 1495 C C . ALA A 1 198 ? 8.935 1.586 2.313 1.00 94.00 198 ALA A C 1
ATOM 1497 O O . ALA A 1 198 ? 10.082 1.477 2.748 1.00 94.00 198 ALA A O 1
ATOM 1498 N N . VAL A 1 199 ? 8.343 0.636 1.597 1.00 94.31 199 VAL A N 1
ATOM 1499 C CA . VAL A 1 199 ? 9.009 -0.554 1.070 1.00 94.31 199 VAL A CA 1
ATOM 1500 C C . VAL A 1 199 ? 9.054 -0.417 -0.447 1.00 94.31 199 VAL A C 1
ATOM 1502 O O . VAL A 1 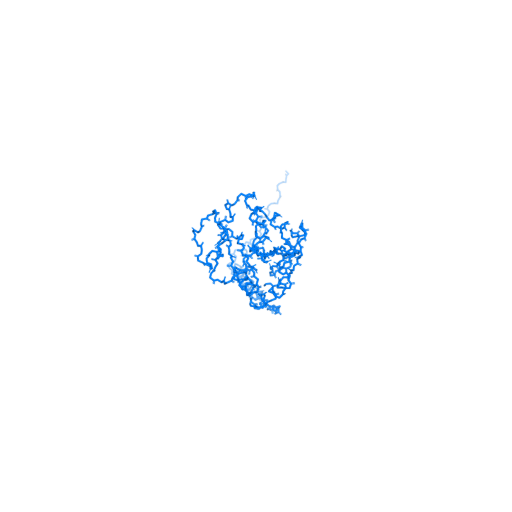199 ? 8.015 -0.367 -1.103 1.00 94.31 199 VAL A O 1
ATOM 1505 N N . VAL A 1 200 ? 10.260 -0.311 -0.998 1.00 94.62 200 VAL A N 1
ATOM 1506 C CA . VAL A 1 200 ? 10.502 -0.133 -2.433 1.00 94.62 200 VAL A CA 1
ATOM 1507 C C . VAL A 1 200 ? 10.773 -1.484 -3.072 1.00 94.62 200 VAL A C 1
ATOM 1509 O O . VAL A 1 200 ? 11.765 -2.129 -2.734 1.00 94.62 200 VAL A O 1
ATOM 1512 N N . PHE A 1 201 ? 9.932 -1.864 -4.027 1.00 93.75 201 PHE A N 1
ATOM 1513 C CA . PHE A 1 201 ? 10.082 -3.053 -4.856 1.00 93.75 201 PHE A CA 1
ATOM 1514 C C . PHE A 1 201 ? 10.626 -2.645 -6.224 1.00 93.75 201 PHE A C 1
ATOM 1516 O O . PHE A 1 201 ? 10.076 -1.759 -6.885 1.00 93.75 201 PHE A O 1
ATOM 1523 N N . SER A 1 202 ? 11.737 -3.255 -6.630 1.00 91.69 202 SER A N 1
ATOM 1524 C CA . SER A 1 202 ? 12.376 -2.980 -7.915 1.00 91.69 202 SER A CA 1
ATOM 1525 C C . SER A 1 202 ? 13.298 -4.123 -8.327 1.00 91.69 202 SER A C 1
ATOM 1527 O O . SER A 1 202 ? 14.144 -4.550 -7.534 1.00 91.69 202 SER A O 1
ATOM 1529 N N . ALA A 1 203 ? 13.206 -4.554 -9.585 1.00 87.56 203 ALA A N 1
ATOM 1530 C CA . ALA A 1 203 ? 14.142 -5.510 -10.172 1.00 87.56 203 ALA A CA 1
ATOM 1531 C C . ALA A 1 203 ? 15.532 -4.902 -10.456 1.00 87.56 203 ALA A C 1
ATOM 1533 O O . ALA A 1 203 ? 16.534 -5.619 -10.489 1.00 87.56 203 ALA A O 1
ATOM 1534 N N . ASP A 1 204 ? 15.621 -3.582 -10.664 1.00 87.69 204 ASP A N 1
ATOM 1535 C CA . ASP A 1 204 ? 16.869 -2.896 -11.013 1.00 87.69 204 ASP A CA 1
ATOM 1536 C C . ASP A 1 204 ? 17.235 -1.743 -10.060 1.00 87.69 204 ASP A C 1
ATOM 1538 O O . ASP A 1 204 ? 16.400 -1.150 -9.373 1.00 87.69 204 ASP A O 1
ATOM 1542 N N . THR A 1 205 ? 18.535 -1.441 -9.988 1.00 87.00 205 THR A N 1
ATOM 1543 C CA . THR A 1 205 ? 19.074 -0.400 -9.095 1.00 87.00 205 THR A CA 1
ATOM 1544 C C . THR A 1 205 ? 18.687 1.023 -9.526 1.00 87.00 205 THR A C 1
ATOM 1546 O O . THR A 1 205 ? 18.322 1.803 -8.645 1.00 87.00 205 THR A O 1
ATOM 1549 N N . PRO A 1 206 ? 18.735 1.396 -10.821 1.00 88.75 206 PRO A N 1
ATOM 1550 C CA . PRO A 1 206 ? 18.275 2.712 -11.279 1.00 88.75 206 PRO A CA 1
ATOM 1551 C C . PRO A 1 206 ? 16.832 3.053 -10.878 1.00 88.75 206 PRO A C 1
ATOM 1553 O O . PRO A 1 206 ? 16.595 4.114 -10.294 1.00 88.75 206 PRO A O 1
ATOM 1556 N N . SER A 1 207 ? 15.885 2.145 -11.115 1.00 86.88 207 SER A N 1
ATOM 1557 C CA . SER A 1 207 ? 14.475 2.281 -10.728 1.00 86.88 207 SER A CA 1
ATOM 1558 C C . SER A 1 207 ? 14.323 2.448 -9.215 1.00 86.88 207 SER A C 1
ATOM 1560 O O . SER A 1 207 ? 13.664 3.382 -8.752 1.00 86.88 207 SER A O 1
ATOM 1562 N N . ALA A 1 208 ? 15.025 1.623 -8.428 1.00 89.50 208 ALA A N 1
ATOM 1563 C CA . ALA A 1 208 ? 15.039 1.734 -6.971 1.00 89.50 208 ALA A CA 1
ATOM 1564 C C . ALA A 1 208 ? 15.576 3.097 -6.502 1.00 89.50 208 ALA A C 1
ATOM 1566 O O . ALA A 1 208 ? 15.000 3.721 -5.615 1.00 89.50 208 ALA A O 1
ATOM 1567 N N . GLN A 1 209 ? 16.666 3.588 -7.100 1.00 90.50 209 GLN A N 1
ATOM 1568 C CA . GLN A 1 209 ? 17.238 4.894 -6.764 1.00 90.50 209 GLN A CA 1
ATOM 1569 C C . GLN A 1 209 ? 16.291 6.043 -7.111 1.00 90.50 209 GLN A C 1
ATOM 1571 O O . GLN A 1 209 ? 16.173 6.974 -6.318 1.00 90.50 209 GLN A O 1
ATOM 1576 N N . SER A 1 210 ? 15.615 5.987 -8.260 1.00 90.19 210 SER A N 1
ATOM 1577 C CA . SER A 1 210 ? 14.632 6.999 -8.658 1.00 90.19 210 SER A CA 1
ATOM 1578 C C . SER A 1 210 ? 13.489 7.096 -7.643 1.00 90.19 210 SER A C 1
ATOM 1580 O O . SER A 1 210 ? 13.193 8.190 -7.164 1.00 90.19 210 SER A O 1
ATOM 1582 N N . LEU A 1 211 ? 12.926 5.956 -7.232 1.00 92.12 211 LEU A N 1
ATOM 1583 C CA . LEU A 1 211 ? 11.889 5.906 -6.198 1.00 92.12 211 LEU A CA 1
ATOM 1584 C C . LEU A 1 211 ? 12.413 6.383 -4.841 1.00 92.12 211 LEU A C 1
ATOM 1586 O O . LEU A 1 211 ? 11.747 7.161 -4.170 1.00 92.12 211 LEU A O 1
ATOM 1590 N N . CYS A 1 212 ? 13.623 5.984 -4.441 1.00 91.50 212 CYS A N 1
ATOM 1591 C CA . CYS A 1 212 ? 14.216 6.464 -3.193 1.00 91.50 212 CYS A CA 1
ATOM 1592 C C . CYS A 1 212 ? 14.433 7.983 -3.185 1.00 91.50 212 CYS A C 1
ATOM 1594 O O . CYS A 1 212 ? 14.255 8.594 -2.138 1.00 91.50 212 CYS A O 1
ATOM 1596 N N . ARG A 1 213 ? 14.785 8.605 -4.320 1.00 90.00 213 ARG A N 1
ATOM 1597 C CA . ARG A 1 213 ? 14.887 10.072 -4.413 1.00 90.00 213 ARG A CA 1
ATOM 1598 C C . ARG A 1 213 ? 13.527 10.735 -4.214 1.00 90.00 213 ARG A C 1
ATOM 1600 O O . ARG A 1 213 ? 13.433 11.676 -3.435 1.00 90.00 213 ARG A O 1
ATOM 1607 N N . LEU A 1 214 ? 12.477 10.205 -4.840 1.00 89.62 214 LEU A N 1
ATOM 1608 C CA . LEU A 1 214 ? 11.108 10.682 -4.620 1.00 89.62 214 LEU A CA 1
ATOM 1609 C C . LEU A 1 214 ? 10.706 10.563 -3.141 1.00 89.62 214 LEU A C 1
ATOM 1611 O O . LEU A 1 214 ? 10.163 11.498 -2.566 1.00 89.62 214 LEU A O 1
ATOM 1615 N N . LEU A 1 215 ? 11.039 9.439 -2.504 1.00 90.19 215 LEU A N 1
ATOM 1616 C CA . LEU A 1 215 ? 10.740 9.184 -1.094 1.00 90.19 215 LEU A CA 1
ATOM 1617 C C . LEU A 1 215 ? 11.564 10.044 -0.129 1.00 90.19 215 LEU A C 1
ATOM 1619 O O . LEU A 1 215 ? 11.077 10.376 0.948 1.00 90.19 215 LEU A O 1
ATOM 1623 N N . SER A 1 216 ? 12.781 10.437 -0.517 1.00 84.12 216 SER A N 1
ATOM 1624 C CA . SER A 1 216 ? 13.652 11.302 0.291 1.00 84.12 216 SER A CA 1
ATOM 1625 C C . SER A 1 216 ? 13.140 12.736 0.430 1.00 84.12 216 SER A C 1
ATOM 1627 O O . SER A 1 216 ? 13.586 13.454 1.320 1.00 84.12 216 SER A O 1
ATOM 1629 N N . ALA A 1 217 ? 12.181 13.144 -0.407 1.00 75.88 217 ALA A N 1
ATOM 1630 C CA . ALA A 1 217 ? 11.468 14.407 -0.237 1.00 75.88 217 ALA A CA 1
ATOM 1631 C C . ALA A 1 217 ? 10.516 14.393 0.979 1.00 75.88 217 ALA A C 1
ATOM 1633 O O . ALA A 1 217 ? 10.069 15.451 1.418 1.00 75.88 217 ALA A O 1
ATOM 1634 N N . GLY A 1 218 ? 10.198 13.212 1.524 1.00 71.94 218 GLY A N 1
ATOM 1635 C CA . GLY A 1 218 ? 9.434 13.044 2.760 1.00 71.94 218 GLY A CA 1
ATOM 1636 C C . GLY A 1 218 ? 10.303 12.596 3.937 1.00 71.94 218 GLY A C 1
ATOM 1637 O O . GLY A 1 218 ? 11.433 12.144 3.774 1.00 71.94 218 GLY A O 1
ATOM 1638 N N . SER A 1 219 ? 9.747 12.652 5.147 1.00 71.19 219 SER A N 1
ATOM 1639 C CA . SER A 1 219 ? 10.401 12.168 6.376 1.00 71.19 219 SER A CA 1
ATOM 1640 C C . SER A 1 219 ? 10.278 10.646 6.579 1.00 71.19 219 SER A C 1
ATOM 1642 O O . SER A 1 219 ? 10.407 10.160 7.703 1.00 71.19 219 SER A O 1
ATOM 1644 N N . CYS A 1 220 ? 10.002 9.881 5.516 1.00 81.38 220 CYS A N 1
ATOM 1645 C CA . CYS A 1 220 ? 9.686 8.457 5.618 1.00 81.38 220 CYS A CA 1
ATOM 1646 C C . CYS A 1 220 ? 10.943 7.575 5.731 1.00 81.38 220 CYS A C 1
ATOM 1648 O O . CYS A 1 220 ? 11.979 7.828 5.109 1.00 81.38 220 CYS A O 1
ATOM 1650 N N . ARG A 1 221 ? 10.854 6.482 6.499 1.00 84.38 221 ARG A N 1
ATOM 1651 C CA . ARG A 1 221 ? 11.910 5.457 6.554 1.00 84.38 221 ARG A CA 1
ATOM 1652 C C . ARG A 1 221 ? 11.793 4.512 5.358 1.00 84.38 221 ARG A C 1
ATOM 1654 O O . ARG A 1 221 ? 10.774 3.845 5.212 1.00 84.38 221 ARG A O 1
ATOM 1661 N N . VAL A 1 222 ? 12.837 4.405 4.536 1.00 85.75 222 VAL A N 1
ATOM 1662 C CA . VAL A 1 222 ? 12.803 3.601 3.301 1.00 85.75 222 VAL A CA 1
ATOM 1663 C C . VAL A 1 222 ? 13.524 2.259 3.467 1.00 85.75 222 VAL A C 1
ATOM 1665 O O . VAL A 1 222 ? 14.703 2.218 3.812 1.00 85.75 222 VAL A O 1
ATOM 1668 N N . HIS A 1 223 ? 12.832 1.168 3.143 1.00 84.94 223 HIS A N 1
ATOM 1669 C CA . HIS A 1 223 ? 13.349 -0.198 3.058 1.00 84.94 223 HIS A CA 1
ATOM 1670 C C . HIS A 1 223 ? 13.345 -0.660 1.595 1.00 84.94 223 HIS A C 1
ATOM 1672 O O . HIS A 1 223 ? 12.396 -0.394 0.862 1.00 84.94 223 HIS A O 1
ATOM 1678 N N . LYS A 1 224 ? 14.405 -1.338 1.144 1.00 83.00 224 LYS A N 1
ATOM 1679 C CA . LYS A 1 224 ? 14.532 -1.815 -0.244 1.00 83.00 224 LYS A CA 1
ATOM 1680 C C . LYS A 1 224 ? 14.324 -3.323 -0.300 1.00 83.00 224 LYS A C 1
ATOM 1682 O O . LYS A 1 224 ? 14.976 -4.037 0.451 1.00 83.00 224 LYS A O 1
ATOM 1687 N N . MET A 1 225 ? 13.490 -3.773 -1.229 1.00 80.38 225 MET A N 1
ATOM 1688 C CA . MET A 1 225 ? 13.250 -5.178 -1.542 1.00 80.38 225 MET A CA 1
ATOM 1689 C C . MET A 1 225 ? 13.703 -5.474 -2.966 1.00 80.38 225 MET A C 1
ATOM 1691 O O . MET A 1 225 ? 13.386 -4.727 -3.894 1.00 80.38 225 MET A O 1
ATOM 1695 N N . ARG A 1 226 ? 14.440 -6.573 -3.144 1.00 73.69 226 ARG A N 1
ATOM 1696 C CA . ARG A 1 226 ? 14.692 -7.125 -4.479 1.00 73.69 226 ARG A CA 1
ATOM 1697 C C . ARG A 1 226 ? 13.488 -7.970 -4.879 1.00 73.69 226 ARG A C 1
ATOM 1699 O O . ARG A 1 226 ? 13.158 -8.921 -4.178 1.00 73.69 226 ARG A O 1
ATOM 1706 N N . SER A 1 227 ? 12.850 -7.589 -5.980 1.00 61.03 227 SER A N 1
ATOM 1707 C CA . SER A 1 227 ? 11.726 -8.299 -6.605 1.00 61.03 227 SER A CA 1
ATOM 1708 C C . SER A 1 227 ? 12.167 -9.056 -7.847 1.00 61.03 227 SER A C 1
ATOM 1710 O O . SER A 1 227 ? 12.963 -8.462 -8.612 1.00 61.03 227 SER A O 1
#

Sequence (227 aa):
MNAAFAQGLPEWFNALMYSPWLYAAAAGVFFVVFVCGLAALLVGRKKKTPVSASAGSKADVVSECCTLLSGQAKINGQARIILLAAGSLRDLPVTVSVNVAVRLANSHQCLLIDLDTKRDAVAHVFEVHGTDASALPVKTPVKNLSVWPAHCVSTLSPAKWEQMLAEARRTYDIVLFNAPYLNRLEQSEQIVRCTDAAVVFSADTPSAQSLCRLLSAGSCRVHKMRS

pLDDT: mean 82.02, std 15.75, range [33.56, 98.06]

Foldseek 3Di:
DDDDDPDDDDPVVVCCVPDPVVVVVVVVVVVVVVVVVVVCVVVVVPPPPPPPPPPDDLVVLLVVLLVVDLVCLADPLWGAEEEAEFQACVQPPVVSQVSNQLVSLVPWQEEEEEQPLVCLVVCVVQVVPPPDLPDAFDDGPRHSYTYHTNPSVVPDDPVRVVVNLVVNRNPISYYYYYYNNLVPDPCNLVSLASHAEYEYGDQDDVRSVVVVVSNVSYPHHYHYDHD

Secondary structure (DSSP, 8-state):
-------PPPHHHHHHHT-HHHHHHHHHHHHHHHHHHHHHHHHS-------------HHHHHHHHHHHHHTTSEETTEEEEEEEEESSTTTS-HHHHHHHHHHHHTTS-EEEEE--TTT-HHHHHHT-TT--TT---EEPSSTTEEEE-HHHHHT--HHHHHHHHHHHHHH-SEEEEEETTGGG-TTHHHHHHT-SEEEEEESSHHHHHHHHHHHHTTTPEEEEEE-